Protein AF-A0A2J7PEE8-F1 (afdb_monomer)

Nearest PDB structures (foldseek):
  4kmh-assembly1_A  TM=9.453E-01  e=1.095E-21  Homo sapiens
  4km9-assembly1_A  TM=9.153E-01  e=4.235E-21  Homo sapiens
  4km8-assembly1_A  TM=9.262E-01  e=1.638E-20  Homo sapiens
  4kmd-assembly1_A  TM=8.979E-01  e=2.119E-20  Homo sapiens
  4bl9-assembly2_B  TM=9.433E-01  e=4.977E-19  Escherichia coli

InterPro domains:
  IPR007768 Suppressor of fused [PTHR10928] (5-267)
  IPR016591 Suppressor of fused, eukaryotic [PIRSF011844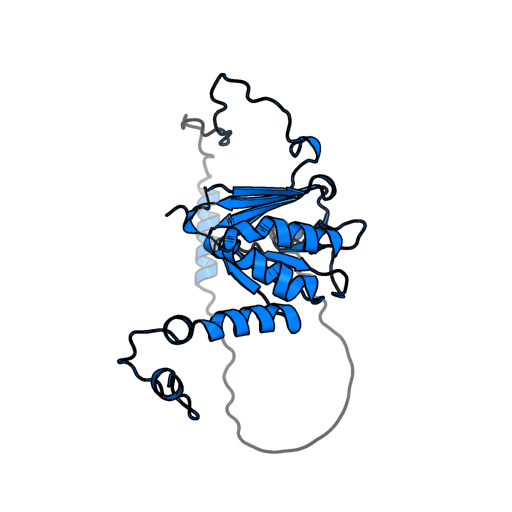] (5-267)
  IPR024314 Suppressor of fused C-terminal [PF12470] (30-263)
  IPR038489 Suppressor of fused, C-terminal domain superfamily [G3DSA:3.30.1360.230] (133-268)

pLDDT: mean 76.27, std 24.62, range [29.19, 98.75]

Secondary structure (DSSP, 8-state):
-TTTTTTGGGT---TT--S-HHHH-HHHHHHHHHHHHHH-----EEEE-EEEEE--GGG--TTS---------------------------HHHHHHHHHHHHHHTT----SS---------------------------TTSTTTSSGGG-EEE-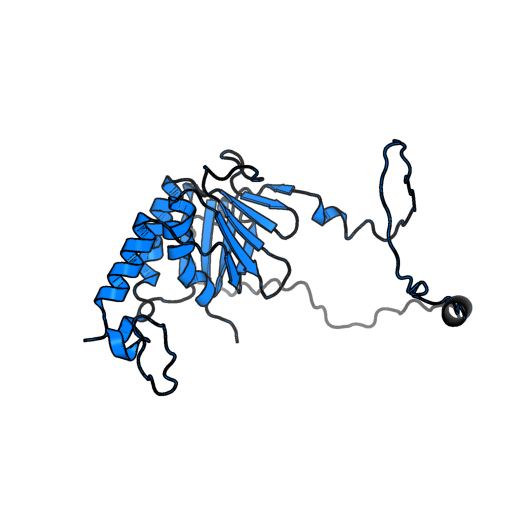SSEEEEEEHHHHTTHHHHHHTTGGGT-EEEEEESSSS-EEEEE-TT--S-S--SS--EEEETTEEEEE--HHHHHHHHHHGGGGG-GGG-PSSEEEEEGGGTEEEEEEPPP-

Sequence (268 aa):
MCYFSAGGPWLITDMRRGESMLELDLAAQEEVERGIETEGSNLSGVSARCSWADVNVQQLTPGAGLGKGEGGLLREGPATRPEPLDTPHLSQQQSQQIKAALKKGLLNTKPVLPPIRRCTDLDNNDNSYKKDSYDSSSSNEFGALESTELLRSKRLEGLHLTFNLEAGSLLPLAVRGRVKHGRHFTFKSVLGDTAITLVAPTVTGTLVDPEHPYVAHGPWLQVLIPDELAQAMSESFEVFNNPEELILPKTFVWPDHKMAITVVEDKI

Organism: NCBI:txid105785

Mean predicted aligned error: 16.62 Å

Radius of gyration: 28.44 Å; Cα contacts (8 Å, |Δi|>4): 328; chains: 1; bounding box: 48×85×86 Å

Solvent-accessible surface area (backbone atoms only — not comparable to full-atom values): 16746 Å² total; per-residue (Å²): 132,64,56,70,78,75,17,43,101,79,62,50,86,62,91,81,60,87,74,54,66,53,77,74,32,65,66,54,49,55,51,51,54,51,44,27,69,73,76,28,52,86,74,52,58,47,78,30,54,52,53,75,46,83,38,65,72,83,75,68,60,96,76,83,65,97,67,89,77,81,90,80,72,81,84,67,75,88,82,72,76,92,70,93,73,84,74,84,80,75,49,73,66,58,57,51,53,5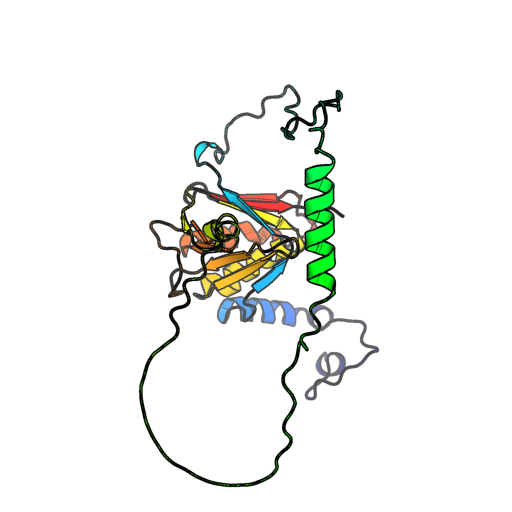4,53,53,52,57,58,57,65,76,67,66,89,67,82,93,67,83,84,86,80,87,76,87,86,89,82,84,90,88,83,88,81,91,82,90,87,82,87,77,92,71,92,60,97,81,61,66,75,78,57,55,51,70,71,45,73,43,78,47,88,14,40,34,39,37,25,23,49,76,47,42,67,43,47,49,51,40,34,53,14,16,31,73,64,44,30,50,27,31,44,29,22,74,88,55,81,39,30,43,31,43,30,11,84,71,48,79,94,62,88,42,46,94,92,42,33,30,26,27,48,45,56,38,33,36,36,54,44,50,72,70,55,41,50,57,47,46,64,68,40,54,58,60,80,46,64,92,76,59,68,71,70,40,74,48,75,42,68,96,68,31,34,36,44,34,30,31,74,74,83,129

Foldseek 3Di:
DCQVLCCHPNRNDDPPRPDDPCRVDVVVVVVVVVCLLPVFDPAAEDAFAKDKDFDDLVPQDPPPDPDDDDDDDDPPDDPDDDDDDDDDPDDPVNVVVVVVVVVVVVPPPDDPDDDDDDDDDDDDDDDDDDDDDDDDPDDDVPPPPVVPLLADKDFGQAMEMEGEPVVLLCQLSQLSRAQLVQHKHKHAYPVDRAMEIEGHQNDPPDPADPVRQWMDNRRYIYGYQYPVNSVVSNVVSVVSVPVVPDDPQDKDGDSVSNYMYTYHHDDD

Structure (mmCIF, N/CA/C/O backbone):
data_AF-A0A2J7PEE8-F1
#
_entry.id   AF-A0A2J7PEE8-F1
#
loop_
_atom_site.group_PDB
_atom_site.id
_atom_site.type_symbol
_atom_site.label_atom_id
_atom_site.label_alt_id
_atom_site.label_comp_id
_atom_site.label_asym_id
_atom_site.label_entity_id
_atom_site.label_seq_id
_atom_site.pdbx_PDB_ins_code
_atom_site.Cartn_x
_atom_site.Cartn_y
_atom_site.Cartn_z
_atom_site.occupancy
_atom_site.B_iso_or_equiv
_atom_site.auth_seq_id
_atom_site.auth_comp_id
_atom_site.auth_asym_id
_atom_site.auth_atom_id
_atom_site.pdbx_PDB_model_num
ATOM 1 N N . MET A 1 1 ? 16.402 -3.586 -30.286 1.00 45.91 1 MET A N 1
ATOM 2 C CA . MET A 1 1 ? 17.842 -3.922 -30.150 1.00 45.91 1 MET A CA 1
ATOM 3 C C . MET A 1 1 ? 18.263 -4.190 -28.693 1.00 45.91 1 MET A C 1
ATOM 5 O O . MET A 1 1 ? 19.396 -4.597 -28.485 1.00 45.91 1 MET A O 1
ATOM 9 N N . CYS A 1 2 ? 17.366 -4.066 -27.701 1.00 51.62 2 CYS A N 1
ATOM 10 C CA . CYS A 1 2 ? 17.686 -4.141 -26.264 1.00 51.62 2 CYS A CA 1
ATOM 11 C C . CYS A 1 2 ? 17.838 -5.569 -25.690 1.00 51.62 2 CYS A C 1
ATOM 13 O O . CYS A 1 2 ? 18.255 -5.743 -24.551 1.00 51.62 2 CYS A O 1
ATOM 15 N N . TYR A 1 3 ? 17.545 -6.613 -26.477 1.00 49.97 3 TYR A N 1
ATOM 16 C CA . TYR A 1 3 ? 17.550 -8.007 -26.003 1.00 49.97 3 TYR A CA 1
ATOM 17 C C . TYR A 1 3 ? 18.928 -8.505 -25.536 1.00 49.97 3 TYR A C 1
ATOM 19 O O . TYR A 1 3 ? 18.999 -9.357 -24.655 1.00 49.97 3 TYR A O 1
ATOM 27 N N . PHE A 1 4 ? 20.025 -7.996 -26.105 1.00 53.53 4 PHE A N 1
ATOM 28 C CA . PHE A 1 4 ? 21.367 -8.486 -25.768 1.00 53.53 4 PHE A CA 1
ATOM 29 C C . PHE A 1 4 ? 21.964 -7.832 -24.517 1.00 53.53 4 PHE A C 1
ATOM 31 O O . PHE A 1 4 ? 22.770 -8.469 -23.847 1.00 53.53 4 PHE A O 1
ATOM 38 N N . SER A 1 5 ? 21.564 -6.607 -24.167 1.00 67.56 5 SER A N 1
ATOM 39 C CA . SER A 1 5 ? 22.145 -5.871 -23.035 1.00 67.56 5 SER A CA 1
ATOM 40 C C . SER A 1 5 ? 21.529 -6.237 -21.680 1.00 67.56 5 SER A C 1
ATOM 42 O O . SER A 1 5 ? 22.185 -6.077 -20.655 1.00 67.56 5 SER A O 1
ATOM 44 N N . ALA A 1 6 ? 20.306 -6.778 -21.641 1.00 82.25 6 ALA A N 1
ATOM 45 C CA . ALA A 1 6 ? 19.627 -7.158 -20.395 1.00 82.25 6 ALA A CA 1
ATOM 46 C C . ALA A 1 6 ? 19.789 -8.645 -19.995 1.00 82.25 6 ALA A C 1
ATOM 48 O O . ALA A 1 6 ? 19.296 -9.042 -18.943 1.00 82.25 6 ALA A O 1
ATOM 49 N N . GLY A 1 7 ? 20.502 -9.449 -20.797 1.00 88.00 7 GLY A N 1
ATOM 50 C CA . GLY A 1 7 ? 20.835 -10.853 -20.504 1.00 88.00 7 GLY A CA 1
ATOM 51 C C . GLY A 1 7 ? 20.325 -11.885 -21.518 1.00 88.00 7 GLY A C 1
ATOM 52 O O . GLY A 1 7 ? 20.708 -13.055 -21.452 1.00 88.00 7 GLY A O 1
ATOM 53 N N . GLY A 1 8 ? 19.524 -11.468 -22.503 1.00 88.31 8 GLY A N 1
ATOM 54 C CA . GLY A 1 8 ? 19.052 -12.328 -23.590 1.00 88.31 8 GLY A CA 1
ATOM 55 C C . GLY A 1 8 ? 18.173 -13.502 -23.133 1.00 88.31 8 GLY A C 1
ATOM 56 O O . GLY A 1 8 ? 17.759 -13.569 -21.977 1.00 88.31 8 GLY A O 1
ATOM 57 N N . PRO A 1 9 ? 17.897 -14.469 -24.027 1.00 91.56 9 PRO A N 1
ATOM 58 C CA . PRO A 1 9 ? 17.001 -15.593 -23.732 1.00 91.56 9 PRO A CA 1
ATOM 59 C C . PRO A 1 9 ? 17.460 -16.490 -22.574 1.00 91.56 9 PRO A C 1
ATOM 61 O O . PRO A 1 9 ? 16.672 -17.275 -22.060 1.00 91.56 9 PRO A O 1
ATOM 64 N N . TRP A 1 10 ? 18.745 -16.433 -22.213 1.00 92.19 10 TRP A N 1
ATOM 65 C CA . TRP A 1 10 ? 19.355 -17.274 -21.176 1.00 92.19 10 TRP A CA 1
ATOM 66 C C . TRP A 1 10 ? 19.667 -16.496 -19.891 1.00 92.19 10 TRP A C 1
ATOM 68 O O . TRP A 1 10 ? 20.248 -17.067 -18.973 1.00 92.19 10 TRP A O 1
ATOM 78 N N . LEU A 1 11 ? 19.284 -15.214 -19.819 1.00 92.75 11 LEU A N 1
ATOM 79 C CA . LEU A 1 11 ? 19.454 -14.353 -18.643 1.00 92.75 11 LEU A CA 1
ATOM 80 C C . LEU A 1 11 ? 20.913 -14.284 -18.145 1.00 92.75 11 LEU A C 1
ATOM 82 O O . LEU A 1 11 ? 21.188 -14.378 -16.951 1.00 92.75 11 LEU A O 1
ATOM 86 N N . ILE A 1 12 ? 21.862 -14.131 -19.073 1.00 93.44 12 ILE A N 1
ATOM 87 C CA . ILE A 1 12 ? 23.291 -14.023 -18.758 1.00 93.44 12 ILE A CA 1
ATOM 88 C C . ILE A 1 12 ? 23.578 -12.659 -18.124 1.00 93.44 12 ILE A C 1
ATOM 90 O O . ILE A 1 12 ? 23.318 -11.614 -18.719 1.00 93.44 12 ILE A O 1
ATOM 94 N N . THR A 1 13 ? 24.172 -12.661 -16.934 1.00 93.06 13 THR A N 1
ATOM 95 C CA . THR A 1 13 ? 24.582 -11.431 -16.251 1.00 93.06 13 THR A CA 1
ATOM 96 C C . THR A 1 13 ? 25.857 -10.856 -16.867 1.00 93.06 13 THR A C 1
ATOM 98 O O . THR A 1 13 ? 26.914 -11.483 -16.807 1.00 93.06 13 THR A O 1
ATOM 101 N N . ASP A 1 14 ? 25.778 -9.631 -17.390 1.00 91.62 14 ASP A N 1
ATOM 102 C CA . ASP A 1 14 ? 26.946 -8.826 -17.757 1.00 91.62 14 ASP A CA 1
ATOM 103 C C . ASP A 1 14 ? 27.260 -7.810 -16.649 1.00 91.62 14 ASP A C 1
ATOM 105 O O . ASP A 1 14 ? 26.518 -6.853 -16.430 1.00 91.62 14 ASP A O 1
ATOM 109 N N . MET A 1 15 ? 28.389 -8.003 -15.963 1.00 94.25 15 MET A N 1
ATOM 110 C CA . MET A 1 15 ? 28.858 -7.100 -14.903 1.00 94.25 15 MET A CA 1
ATOM 111 C C . MET A 1 15 ? 29.339 -5.738 -15.427 1.00 94.25 15 MET A C 1
ATOM 113 O O . MET A 1 15 ? 29.617 -4.846 -14.631 1.00 94.25 15 MET A O 1
ATOM 117 N N . ARG A 1 16 ? 29.476 -5.571 -16.748 1.00 91.31 16 ARG A N 1
ATOM 118 C CA . ARG A 1 16 ? 29.843 -4.303 -17.396 1.00 91.31 16 ARG A CA 1
ATOM 119 C C . ARG A 1 16 ? 28.624 -3.470 -17.787 1.00 91.31 16 ARG A C 1
ATOM 121 O O . ARG A 1 16 ? 28.801 -2.353 -18.272 1.00 91.31 16 ARG A O 1
ATOM 128 N N . ARG A 1 17 ? 27.409 -3.999 -17.607 1.00 90.31 17 ARG A N 1
ATOM 129 C CA . ARG A 1 17 ? 26.167 -3.285 -17.900 1.00 90.31 17 ARG A CA 1
ATOM 130 C C . ARG A 1 17 ? 26.042 -2.058 -16.995 1.00 90.31 17 ARG A C 1
ATOM 132 O O . ARG A 1 17 ? 26.033 -2.196 -15.775 1.00 90.31 17 ARG A O 1
ATOM 139 N N . GLY A 1 18 ? 25.928 -0.883 -17.610 1.00 90.06 18 GLY A N 1
ATOM 140 C CA . GLY A 1 18 ? 25.774 0.398 -16.912 1.00 90.06 18 GLY A CA 1
ATOM 141 C C . GLY A 1 18 ? 24.344 0.940 -16.862 1.00 90.06 18 GLY A C 1
ATOM 142 O O . GLY A 1 18 ? 24.089 1.828 -16.062 1.00 90.06 18 GLY A O 1
ATOM 143 N N . GLU A 1 19 ? 23.433 0.404 -17.678 1.00 90.19 19 GLU A N 1
ATOM 144 C CA . GLU A 1 19 ? 22.049 0.883 -17.810 1.00 90.19 19 GLU A CA 1
ATOM 145 C C . GLU A 1 19 ? 21.053 -0.217 -17.412 1.00 90.19 19 GLU A C 1
ATOM 147 O O . GLU A 1 19 ? 21.279 -1.415 -17.640 1.00 90.19 19 GLU A O 1
ATOM 152 N N . SER A 1 20 ? 19.940 0.181 -16.803 1.00 90.75 20 SER A N 1
ATOM 153 C CA . SER A 1 20 ? 18.827 -0.706 -16.471 1.00 90.75 20 SER A CA 1
ATOM 154 C C . SER A 1 20 ? 17.930 -0.972 -17.686 1.00 90.75 20 SER A C 1
ATOM 156 O O . SER A 1 20 ? 17.949 -0.246 -18.676 1.00 90.75 20 SER A O 1
ATOM 158 N N . MET A 1 21 ? 17.089 -2.009 -17.615 1.00 90.00 21 MET A N 1
ATOM 159 C CA . MET A 1 21 ? 16.124 -2.301 -18.684 1.00 90.00 21 MET A CA 1
ATOM 160 C C . MET A 1 21 ? 15.136 -1.148 -18.916 1.00 90.00 21 MET A C 1
ATOM 162 O O . MET A 1 21 ? 14.734 -0.932 -20.051 1.00 90.00 21 MET A O 1
ATOM 166 N N . LEU A 1 22 ? 14.788 -0.403 -17.863 1.00 89.31 22 LEU A N 1
ATOM 167 C CA . LEU A 1 22 ? 13.857 0.726 -17.940 1.00 89.31 22 LEU A CA 1
ATOM 168 C C . LEU A 1 22 ? 14.494 1.956 -18.605 1.00 89.31 22 LEU A C 1
ATOM 170 O O . LEU A 1 22 ? 13.804 2.724 -19.261 1.00 89.31 22 LEU A O 1
ATOM 174 N N . GLU A 1 23 ? 15.812 2.123 -18.473 1.00 88.12 23 GLU A N 1
ATOM 175 C CA . GLU A 1 23 ? 16.565 3.179 -19.166 1.00 88.12 23 GLU A CA 1
ATOM 176 C C . GLU A 1 23 ? 16.796 2.826 -20.641 1.00 88.12 23 GLU A C 1
ATOM 178 O O . GLU A 1 23 ? 16.750 3.691 -21.513 1.00 88.12 23 GLU A O 1
ATOM 183 N N . LEU A 1 24 ? 17.016 1.539 -20.927 1.00 87.19 24 LEU A N 1
ATOM 184 C CA . LEU A 1 24 ? 17.225 1.028 -22.282 1.00 87.19 24 LEU A CA 1
ATOM 185 C C . LEU A 1 24 ? 15.937 0.980 -23.113 1.00 87.19 24 LEU A C 1
ATOM 187 O O . LEU A 1 24 ? 15.992 1.096 -24.339 1.00 87.19 24 LEU A O 1
ATOM 191 N N . ASP A 1 25 ? 14.799 0.733 -22.469 1.00 87.25 25 ASP A N 1
ATOM 192 C CA . ASP A 1 25 ? 13.496 0.618 -23.111 1.00 87.25 25 ASP A CA 1
ATOM 193 C C . ASP A 1 25 ? 12.406 1.260 -22.246 1.00 87.25 25 ASP A C 1
ATOM 195 O O . ASP A 1 25 ? 11.888 0.657 -21.305 1.00 87.25 25 ASP A O 1
ATOM 199 N N . LEU A 1 26 ? 12.022 2.485 -22.608 1.00 84.62 26 LEU A N 1
ATOM 200 C CA . LEU A 1 26 ? 10.958 3.219 -21.921 1.00 84.62 26 LEU A CA 1
ATOM 201 C C . LEU A 1 26 ? 9.596 2.508 -22.021 1.00 84.62 26 LEU A C 1
ATOM 203 O O . LEU A 1 26 ? 8.764 2.668 -21.130 1.00 84.62 26 LEU A O 1
ATOM 207 N N . ALA A 1 27 ? 9.368 1.684 -23.055 1.00 90.06 27 ALA A N 1
ATOM 208 C CA . ALA A 1 27 ? 8.129 0.915 -23.178 1.00 90.06 27 ALA A CA 1
ATOM 209 C C . ALA A 1 27 ? 8.029 -0.191 -22.116 1.00 90.06 27 ALA A C 1
ATOM 211 O O . ALA A 1 27 ? 6.924 -0.582 -21.736 1.00 90.06 27 ALA A O 1
ATOM 212 N N . ALA A 1 28 ? 9.166 -0.659 -21.585 1.00 89.50 28 ALA A N 1
ATOM 213 C CA . ALA A 1 28 ? 9.184 -1.652 -20.517 1.00 89.50 28 ALA A CA 1
ATOM 214 C C . ALA A 1 28 ? 8.550 -1.110 -19.226 1.00 89.50 28 ALA A C 1
ATOM 216 O O . ALA A 1 28 ? 7.892 -1.860 -18.509 1.00 89.50 28 ALA A O 1
ATOM 217 N N . GLN A 1 29 ? 8.696 0.188 -18.933 1.00 89.62 29 GLN A N 1
ATOM 218 C CA . GLN A 1 29 ? 8.057 0.800 -17.765 1.00 89.62 29 GLN A CA 1
ATOM 219 C C . GLN A 1 29 ? 6.528 0.798 -17.893 1.00 89.62 29 GLN A C 1
ATOM 221 O O . GLN A 1 29 ? 5.836 0.392 -16.960 1.00 89.62 29 GLN A O 1
ATOM 226 N N . GLU A 1 30 ? 6.006 1.185 -19.059 1.00 90.88 30 GLU A N 1
ATOM 227 C CA . GLU A 1 30 ? 4.565 1.163 -19.338 1.00 90.88 30 GLU A CA 1
ATOM 228 C C . GLU A 1 30 ? 4.006 -0.268 -19.302 1.00 90.88 30 GLU A C 1
ATOM 230 O O . GLU A 1 30 ? 2.910 -0.507 -18.797 1.00 90.88 30 GLU A O 1
ATOM 235 N N . GLU A 1 31 ? 4.762 -1.249 -19.802 1.00 93.81 31 GLU A N 1
ATOM 236 C CA . GLU A 1 31 ? 4.379 -2.659 -19.728 1.00 93.81 31 GLU A CA 1
ATOM 237 C C . GLU A 1 31 ? 4.299 -3.174 -18.290 1.00 93.81 31 GLU A C 1
ATOM 239 O O . GLU A 1 31 ? 3.342 -3.873 -17.952 1.00 93.81 31 GLU A O 1
ATOM 244 N N . VAL A 1 32 ? 5.248 -2.791 -17.433 1.00 93.12 32 VAL A N 1
ATOM 245 C CA . VAL A 1 32 ? 5.213 -3.132 -16.006 1.00 93.12 32 VAL A CA 1
ATOM 246 C C . VAL A 1 32 ? 4.010 -2.489 -15.319 1.00 93.12 32 VAL A C 1
ATOM 248 O O . VAL A 1 32 ? 3.288 -3.184 -14.603 1.00 93.12 32 VAL A O 1
ATOM 251 N N . GLU A 1 33 ? 3.754 -1.197 -15.542 1.00 91.88 33 GLU A N 1
ATOM 252 C CA . GLU A 1 33 ? 2.614 -0.508 -14.924 1.00 91.88 33 GLU A CA 1
ATOM 253 C C . GLU A 1 33 ? 1.278 -1.115 -15.374 1.00 91.88 33 GLU A C 1
ATOM 255 O O . GLU A 1 33 ? 0.439 -1.455 -14.538 1.00 91.88 33 GLU A O 1
ATOM 260 N N . ARG A 1 34 ? 1.120 -1.367 -16.678 1.00 94.00 34 ARG A N 1
ATOM 261 C CA . ARG A 1 34 ? -0.055 -2.044 -17.241 1.00 94.00 34 ARG A CA 1
ATOM 262 C C . ARG A 1 34 ? -0.221 -3.461 -16.693 1.00 94.00 34 ARG A C 1
ATOM 264 O O . ARG A 1 34 ? -1.342 -3.884 -16.411 1.00 94.00 34 ARG A O 1
ATOM 271 N N . GLY A 1 35 ? 0.871 -4.208 -16.539 1.00 96.31 35 GLY A N 1
ATOM 272 C CA . GLY A 1 35 ? 0.851 -5.546 -15.947 1.00 96.31 35 GLY A CA 1
ATOM 273 C C . GLY A 1 35 ? 0.362 -5.517 -14.499 1.00 96.31 35 GLY A C 1
ATOM 274 O O . GLY A 1 35 ? -0.516 -6.288 -14.124 1.00 96.31 35 GLY A O 1
ATOM 275 N N . ILE A 1 36 ? 0.855 -4.569 -13.698 1.00 96.19 36 ILE A N 1
ATOM 276 C CA . ILE A 1 36 ? 0.410 -4.385 -12.310 1.00 96.19 36 ILE A CA 1
ATOM 277 C C . ILE A 1 36 ? -1.063 -3.976 -12.253 1.00 96.19 36 ILE A C 1
ATOM 279 O O . ILE A 1 36 ? -1.784 -4.472 -11.395 1.00 96.19 36 ILE A O 1
ATOM 283 N N . GLU A 1 37 ? -1.521 -3.102 -13.146 1.00 93.56 37 GLU A N 1
ATOM 284 C CA . GLU A 1 37 ? -2.918 -2.660 -13.182 1.00 93.56 37 GLU A CA 1
ATOM 285 C C . GLU A 1 37 ? -3.893 -3.769 -13.609 1.00 93.56 37 GLU A C 1
ATOM 287 O O . GLU A 1 37 ? -5.035 -3.807 -13.154 1.00 93.56 37 GLU A O 1
ATOM 292 N N . THR A 1 38 ? -3.453 -4.694 -14.463 1.00 96.12 38 THR A N 1
ATOM 293 C CA . THR A 1 38 ? -4.303 -5.779 -14.981 1.00 96.12 38 THR A CA 1
ATOM 294 C C . THR A 1 38 ? -4.256 -7.040 -14.118 1.00 96.12 38 THR A C 1
ATOM 296 O O . THR A 1 38 ? -5.301 -7.622 -13.824 1.00 96.12 38 THR A O 1
ATOM 299 N N . GLU A 1 39 ? -3.074 -7.460 -13.663 1.00 97.00 39 GLU A N 1
ATOM 300 C CA . GLU A 1 39 ? -2.867 -8.729 -12.944 1.00 97.00 39 GLU A CA 1
ATOM 301 C C . GLU A 1 39 ? -2.649 -8.558 -11.430 1.00 97.00 39 GLU A C 1
ATOM 303 O O . GLU A 1 39 ? -2.758 -9.516 -10.643 1.00 97.00 39 GLU A O 1
ATOM 308 N N . GLY A 1 40 ? -2.359 -7.332 -11.002 1.00 97.38 40 GLY A N 1
ATOM 309 C CA . GLY A 1 40 ? -1.945 -7.019 -9.647 1.00 97.38 40 GLY A CA 1
ATOM 310 C C . GLY A 1 40 ? -0.477 -7.354 -9.385 1.00 97.38 40 GLY A C 1
ATOM 311 O O . GLY A 1 40 ? 0.224 -8.004 -10.154 1.00 97.38 40 GLY A O 1
ATOM 312 N N . SER A 1 41 ? -0.003 -6.947 -8.217 1.00 97.88 41 SER A N 1
ATOM 313 C CA . SER A 1 41 ? 1.342 -7.213 -7.729 1.00 97.88 41 SER A CA 1
ATOM 314 C C . SER A 1 41 ? 1.414 -8.534 -6.962 1.00 97.88 41 SER A C 1
ATOM 316 O O . SER A 1 41 ? 0.513 -8.902 -6.194 1.00 97.88 41 SER A O 1
ATOM 318 N N . ASN A 1 42 ? 2.537 -9.234 -7.108 1.00 97.81 42 ASN A N 1
ATOM 319 C CA . ASN A 1 42 ? 2.865 -10.413 -6.306 1.00 97.81 42 ASN A CA 1
ATOM 320 C C . ASN A 1 42 ? 3.539 -10.062 -4.971 1.00 97.81 42 ASN A C 1
ATOM 322 O O . ASN A 1 42 ? 3.599 -10.914 -4.085 1.00 97.81 42 ASN A O 1
ATOM 326 N N . LEU A 1 43 ? 3.989 -8.816 -4.784 1.00 97.75 43 LEU A N 1
ATOM 327 C CA . LEU A 1 43 ? 4.628 -8.377 -3.544 1.00 97.75 43 LEU A CA 1
ATOM 328 C C . LEU A 1 43 ? 3.595 -8.303 -2.414 1.00 97.75 43 LEU A C 1
ATOM 330 O O . LEU A 1 43 ? 2.676 -7.492 -2.473 1.00 97.75 43 LEU A O 1
ATOM 334 N N . SER A 1 44 ? 3.731 -9.146 -1.388 1.00 97.69 44 SER A N 1
ATOM 335 C CA . SER A 1 44 ? 2.765 -9.227 -0.280 1.00 97.69 44 SER A CA 1
ATOM 336 C C . SER A 1 44 ? 3.035 -8.307 0.890 1.00 97.69 44 SER A C 1
ATOM 338 O O . SER A 1 44 ? 2.160 -8.107 1.729 1.00 97.69 44 SER A O 1
ATOM 340 N N . GLY A 1 45 ? 4.229 -7.748 0.954 1.00 97.88 45 GLY A N 1
ATOM 341 C CA . GLY A 1 45 ? 4.612 -6.853 2.016 1.00 97.88 45 GLY A CA 1
ATOM 342 C C . GLY A 1 45 ? 6.084 -6.516 1.952 1.00 97.88 45 GLY A C 1
ATOM 343 O O . GLY A 1 45 ? 6.840 -7.099 1.174 1.00 97.88 45 GLY A O 1
ATOM 344 N N . VAL A 1 46 ? 6.474 -5.572 2.793 1.00 98.12 46 VAL A N 1
ATOM 345 C CA . VAL A 1 46 ? 7.841 -5.076 2.909 1.00 98.12 46 VAL A CA 1
ATOM 346 C C . VAL A 1 46 ? 8.189 -4.838 4.367 1.00 98.12 46 VAL A C 1
ATOM 348 O O . VAL A 1 46 ? 7.324 -4.539 5.192 1.00 98.12 46 VAL A O 1
ATOM 351 N N . SER A 1 47 ? 9.475 -4.948 4.676 1.00 97.62 47 SER A N 1
ATOM 352 C CA . SER A 1 47 ? 10.022 -4.397 5.910 1.00 97.62 47 SER A CA 1
ATOM 353 C C . SER A 1 47 ? 10.344 -2.930 5.659 1.00 97.62 47 SER A C 1
ATOM 355 O O . SER A 1 47 ? 11.101 -2.633 4.741 1.00 97.62 47 SER A O 1
ATOM 357 N N . ALA A 1 48 ? 9.764 -2.020 6.433 1.00 94.56 48 ALA A N 1
ATOM 358 C CA . ALA A 1 48 ? 9.908 -0.588 6.211 1.00 94.56 48 ALA A CA 1
ATOM 359 C C . ALA A 1 48 ? 9.836 0.207 7.523 1.00 94.56 48 ALA A C 1
ATOM 361 O O . ALA A 1 48 ? 9.570 -0.348 8.589 1.00 94.56 48 ALA A O 1
ATOM 362 N N . ARG A 1 49 ? 10.080 1.518 7.478 1.00 95.81 49 ARG A N 1
ATOM 363 C CA . ARG A 1 49 ? 9.888 2.390 8.644 1.00 95.81 49 ARG A CA 1
ATOM 364 C C . ARG A 1 49 ? 8.447 2.883 8.659 1.00 95.81 49 ARG A C 1
ATOM 366 O O . ARG A 1 49 ? 8.062 3.751 7.879 1.00 95.81 49 ARG A O 1
ATOM 373 N N . CYS A 1 50 ? 7.652 2.298 9.547 1.00 96.81 50 CYS A N 1
ATOM 374 C CA . CYS A 1 50 ? 6.246 2.636 9.704 1.00 96.81 50 CYS A CA 1
ATOM 375 C C . CYS A 1 50 ? 5.797 2.554 11.166 1.00 96.81 50 CYS A C 1
ATOM 377 O O . CYS A 1 50 ? 6.337 1.771 11.955 1.00 96.81 50 CYS A O 1
ATOM 379 N N . SER A 1 51 ? 4.778 3.337 11.502 1.00 96.88 51 SER A N 1
ATOM 380 C CA . SER A 1 51 ? 4.096 3.325 12.795 1.00 96.88 51 SER A CA 1
ATOM 381 C C . SER A 1 51 ? 2.619 3.681 12.625 1.00 96.88 51 SER A C 1
ATOM 383 O O . SER A 1 51 ? 2.188 4.136 11.563 1.00 96.88 51 SER A O 1
ATOM 385 N N . TRP A 1 52 ? 1.830 3.455 13.671 1.00 96.75 52 TRP A N 1
ATOM 386 C CA . TRP A 1 52 ? 0.420 3.816 13.701 1.00 96.75 52 TRP A CA 1
ATOM 387 C C . TRP A 1 52 ? 0.041 4.398 15.062 1.00 96.75 52 TRP A C 1
ATOM 389 O O . TRP A 1 52 ? 0.668 4.091 16.077 1.00 96.75 52 TRP A O 1
ATOM 399 N N . ALA A 1 53 ? -0.985 5.240 15.073 1.00 94.88 53 ALA A N 1
ATOM 400 C CA . ALA A 1 53 ? -1.566 5.814 16.274 1.00 94.88 53 ALA A CA 1
ATOM 401 C C . ALA A 1 53 ? -3.097 5.799 16.190 1.00 94.88 53 ALA A C 1
ATOM 403 O O . ALA A 1 53 ? -3.684 5.924 15.113 1.00 94.88 53 ALA A O 1
ATOM 404 N N . ASP A 1 54 ? -3.726 5.647 17.350 1.00 92.12 54 ASP A N 1
ATOM 405 C CA . ASP A 1 54 ? -5.167 5.815 17.531 1.00 92.12 54 ASP A CA 1
ATOM 406 C C . ASP A 1 54 ? -5.493 7.313 17.512 1.00 92.12 54 ASP A C 1
ATOM 408 O O . ASP A 1 54 ? -4.901 8.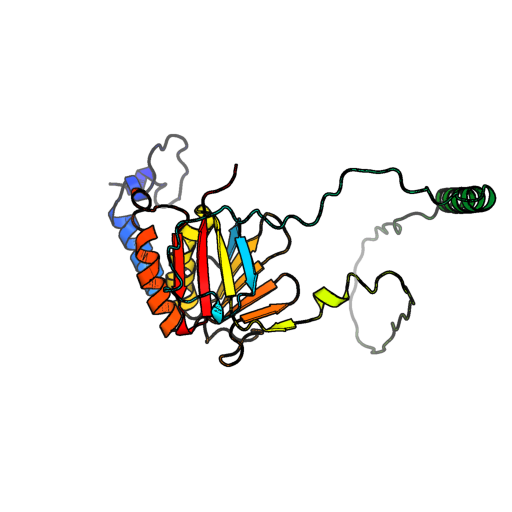080 18.278 1.00 92.12 54 ASP A O 1
ATOM 412 N N . VAL A 1 55 ? -6.396 7.737 16.627 1.00 86.25 55 VAL A N 1
ATOM 413 C CA . VAL A 1 55 ? -6.779 9.148 16.492 1.00 86.25 55 VAL A CA 1
ATOM 414 C C . VAL A 1 55 ? -8.255 9.319 16.784 1.00 86.25 55 VAL A C 1
ATOM 416 O O . VAL A 1 55 ? -9.111 8.656 16.204 1.00 86.25 55 VAL A O 1
ATOM 419 N N . ASN A 1 56 ? -8.562 10.274 17.660 1.00 74.50 56 ASN A N 1
ATOM 420 C CA . ASN A 1 56 ? -9.940 10.646 17.929 1.00 74.50 56 ASN A CA 1
ATOM 421 C C . ASN A 1 56 ? -10.491 11.503 16.776 1.00 74.50 56 ASN A C 1
ATOM 423 O O . ASN A 1 56 ? -9.880 12.489 16.363 1.00 74.50 56 ASN A O 1
ATOM 427 N N . VAL A 1 57 ? -11.690 11.147 16.312 1.00 54.69 57 VAL A N 1
ATOM 428 C CA . VAL A 1 57 ? -12.464 11.750 15.210 1.00 54.69 57 VAL A CA 1
ATOM 429 C C . VAL A 1 57 ? -12.516 13.282 15.248 1.00 54.69 57 VAL A C 1
ATOM 431 O O . VAL A 1 57 ? -12.589 13.928 14.207 1.00 54.69 57 VAL A O 1
ATOM 434 N N . GLN A 1 58 ? -12.439 13.886 16.433 1.00 52.50 58 GLN A N 1
ATOM 435 C CA . GLN A 1 58 ? -12.502 15.341 16.595 1.00 52.50 58 GLN A CA 1
ATOM 436 C C . GLN A 1 58 ? -11.248 16.080 16.090 1.00 52.50 58 GLN A C 1
ATOM 438 O O . GLN A 1 58 ? -11.330 17.264 15.771 1.00 52.50 58 GLN A O 1
ATOM 443 N N . GLN A 1 59 ? -10.102 15.401 15.978 1.00 57.66 59 GLN A N 1
ATOM 444 C CA . GLN A 1 59 ? -8.820 16.012 15.600 1.00 57.66 59 GLN A CA 1
ATOM 445 C C . GLN A 1 59 ? -8.530 15.985 14.088 1.00 57.66 59 GLN A C 1
ATOM 447 O O . GLN A 1 59 ? -7.572 16.611 13.647 1.00 57.66 59 GLN A O 1
ATOM 452 N N . LEU A 1 60 ? -9.356 15.307 13.282 1.00 56.06 60 LEU A N 1
ATOM 453 C CA . LEU A 1 60 ? -9.151 15.134 11.832 1.00 56.06 60 LEU A CA 1
ATOM 454 C C . LEU A 1 60 ? -9.843 16.212 10.967 1.00 56.06 60 LEU A C 1
ATOM 456 O O . LEU A 1 60 ? -9.885 16.085 9.745 1.00 56.06 60 LEU A O 1
ATOM 460 N N . THR A 1 61 ? -10.401 17.274 11.564 1.00 44.97 61 THR A N 1
ATOM 461 C CA . THR A 1 61 ? -11.147 18.307 10.821 1.00 44.97 61 THR A CA 1
ATOM 462 C C . THR A 1 61 ? -10.227 19.351 10.159 1.00 44.97 61 THR A C 1
ATOM 464 O O . THR A 1 61 ? -9.453 20.024 10.847 1.00 44.97 61 THR A O 1
ATOM 467 N N . PRO A 1 62 ? -10.330 19.574 8.832 1.00 45.56 62 PRO A N 1
ATOM 468 C CA . PRO A 1 62 ? -9.630 20.658 8.151 1.00 45.56 62 PRO A CA 1
ATOM 469 C C . PRO A 1 62 ? -10.394 21.971 8.383 1.00 45.56 62 PRO A C 1
ATOM 471 O O . PRO A 1 62 ? -11.260 22.352 7.602 1.00 45.56 62 PRO A O 1
ATOM 474 N N . GLY A 1 63 ? -10.130 22.653 9.501 1.00 42.16 63 GLY A N 1
ATOM 475 C CA . GLY A 1 63 ? -10.820 23.918 9.799 1.00 42.16 63 GLY A CA 1
ATOM 476 C C . GLY A 1 63 ? -10.551 24.565 11.157 1.00 42.16 63 GLY A C 1
ATOM 477 O O . GLY A 1 63 ? -10.916 25.724 11.351 1.00 42.16 63 GLY A O 1
ATOM 478 N N . ALA A 1 64 ? -9.875 23.893 12.090 1.00 38.91 64 ALA A N 1
ATOM 479 C CA . ALA A 1 64 ? -9.465 24.516 13.347 1.00 38.91 64 ALA A CA 1
ATOM 480 C C . ALA A 1 64 ? -8.164 25.324 13.169 1.00 38.91 64 ALA A C 1
ATOM 482 O O . ALA A 1 64 ? -7.078 24.866 13.496 1.00 38.91 64 ALA A O 1
ATOM 483 N N . GLY A 1 65 ? -8.308 26.532 12.616 1.00 32.59 65 GLY A N 1
ATOM 484 C CA . GLY A 1 65 ? -7.484 27.711 12.900 1.00 32.59 65 GLY A CA 1
ATOM 485 C C . GLY A 1 65 ? -5.959 27.597 12.785 1.00 32.59 65 GLY A C 1
ATOM 486 O O . GLY A 1 65 ? -5.272 27.233 13.735 1.00 32.59 65 GLY A O 1
ATOM 487 N N . LEU A 1 66 ? -5.419 28.163 11.701 1.00 39.81 66 LEU A N 1
ATOM 488 C CA . LEU A 1 66 ? -4.164 28.920 11.749 1.00 39.81 66 LEU A CA 1
ATOM 489 C C . LEU A 1 66 ? -4.324 30.099 12.731 1.00 39.81 66 LEU A C 1
ATOM 491 O O . LEU A 1 66 ? -4.592 31.235 12.344 1.00 39.81 66 LEU A O 1
ATOM 495 N N . GLY A 1 67 ? -4.185 29.815 14.022 1.00 32.53 67 GLY A N 1
ATOM 496 C CA . GLY A 1 67 ? -3.944 30.805 15.058 1.00 32.53 67 GLY A CA 1
ATOM 497 C C . GLY A 1 67 ? -2.443 31.020 15.186 1.00 32.53 67 GLY A C 1
ATOM 498 O O . GLY A 1 67 ? -1.727 30.167 15.699 1.00 32.53 67 GLY A O 1
ATOM 499 N N . LYS A 1 68 ? -1.951 32.164 14.708 1.00 35.66 68 LYS A N 1
ATOM 500 C CA . LYS A 1 68 ? -0.643 32.682 15.117 1.00 35.66 68 LYS A CA 1
ATOM 501 C C . LYS A 1 68 ? -0.634 32.839 16.641 1.00 35.66 68 LYS A C 1
ATOM 503 O O . LYS A 1 68 ? -1.446 33.603 17.154 1.00 35.66 68 LYS A O 1
ATOM 508 N N . GLY A 1 69 ? 0.325 32.220 17.324 1.00 30.41 69 GLY A N 1
ATOM 509 C CA . GLY A 1 69 ? 0.701 32.615 18.682 1.00 30.41 69 GLY A CA 1
ATOM 510 C C . GLY A 1 69 ? 0.988 31.459 19.632 1.00 30.41 69 GLY A C 1
ATOM 511 O O . GLY A 1 69 ? 0.073 30.784 20.074 1.00 30.41 69 GLY A O 1
ATOM 512 N N . GLU A 1 70 ? 2.268 31.364 19.990 1.00 30.56 70 GLU A N 1
ATOM 513 C CA . GLU A 1 70 ? 2.856 30.701 21.162 1.00 30.56 70 GLU A CA 1
ATOM 514 C C . GLU A 1 70 ? 3.131 29.191 21.100 1.00 30.56 70 GLU A C 1
ATOM 516 O O . GLU A 1 70 ? 2.278 28.345 20.852 1.00 30.56 70 GLU A O 1
ATOM 521 N N . GLY A 1 71 ? 4.411 28.872 21.328 1.00 37.88 71 GLY A N 1
ATOM 522 C CA . GLY A 1 71 ? 4.977 27.535 21.284 1.00 37.88 71 GLY A CA 1
ATOM 523 C C . GLY A 1 71 ? 4.363 26.604 22.325 1.00 37.88 71 GLY A C 1
ATOM 524 O O . GLY A 1 71 ? 4.619 26.723 23.521 1.00 37.88 71 GLY A O 1
ATOM 525 N N . GLY A 1 72 ? 3.610 25.622 21.839 1.00 29.19 72 GLY A N 1
ATOM 526 C CA . GLY A 1 72 ? 3.229 24.433 22.587 1.00 29.19 72 GLY A CA 1
ATOM 527 C C . GLY A 1 72 ? 4.361 23.414 22.555 1.00 29.19 72 GLY A C 1
ATOM 528 O O . GLY A 1 72 ? 4.491 22.639 21.613 1.00 29.19 72 GLY A O 1
ATOM 529 N N . LEU A 1 73 ? 5.191 23.467 23.589 1.00 32.94 73 LEU A N 1
ATOM 530 C CA . LEU A 1 73 ? 6.211 22.492 23.953 1.00 32.94 73 LEU A CA 1
ATOM 531 C C . LEU A 1 73 ? 5.674 21.051 23.863 1.00 32.94 73 LEU A C 1
ATOM 533 O O . LEU A 1 73 ? 4.607 20.738 24.397 1.00 32.94 73 LEU A O 1
ATOM 537 N N . LEU A 1 74 ? 6.460 20.179 23.229 1.00 33.00 74 LEU A N 1
ATOM 538 C CA . LEU A 1 74 ? 6.390 18.727 23.367 1.00 33.00 74 LEU A CA 1
ATOM 539 C C . LEU A 1 74 ? 6.145 18.381 24.842 1.00 33.00 74 LEU A C 1
ATOM 541 O O . LEU A 1 74 ? 6.978 18.687 25.694 1.00 33.00 74 LEU A O 1
ATOM 545 N N . ARG A 1 75 ? 5.026 17.727 25.167 1.00 32.62 75 ARG A N 1
ATOM 546 C CA . ARG A 1 75 ? 4.916 17.013 26.443 1.00 32.62 75 ARG A CA 1
ATOM 547 C C . ARG A 1 75 ? 5.768 15.751 26.347 1.00 32.62 75 ARG A C 1
ATOM 549 O O . ARG A 1 75 ? 5.263 14.644 26.206 1.00 32.62 75 ARG A O 1
ATOM 556 N N . GLU A 1 76 ? 7.078 15.945 26.433 1.00 33.03 76 GLU A N 1
ATOM 557 C CA . GLU A 1 76 ? 7.920 14.979 27.115 1.00 33.03 76 GLU A CA 1
ATOM 558 C C . GLU A 1 76 ? 7.401 14.876 28.556 1.00 33.03 76 GLU A C 1
ATOM 560 O O . GLU A 1 76 ? 7.071 15.881 29.198 1.00 33.03 76 GLU A O 1
ATOM 565 N N . GLY A 1 77 ? 7.241 13.645 29.043 1.00 33.62 77 GLY A N 1
ATOM 566 C CA . GLY A 1 77 ? 6.958 13.398 30.454 1.00 33.62 77 GLY A CA 1
ATOM 567 C C . GLY A 1 77 ? 8.002 14.099 31.335 1.00 33.62 77 GLY A C 1
ATOM 568 O O . GLY A 1 77 ? 9.116 14.354 30.879 1.00 33.62 77 GLY A O 1
ATOM 569 N N . PRO A 1 78 ? 7.664 14.457 32.583 1.00 34.91 78 PRO A N 1
ATOM 570 C CA . PRO A 1 78 ? 8.506 15.325 33.393 1.00 34.91 78 PRO A CA 1
ATOM 571 C C . PRO A 1 78 ? 9.856 14.660 33.694 1.00 34.91 78 PRO A C 1
ATOM 573 O O . PRO A 1 78 ? 9.975 13.837 34.598 1.00 34.91 78 PRO A O 1
ATOM 576 N N . ALA A 1 79 ? 10.892 15.075 32.968 1.00 32.31 79 ALA A N 1
ATOM 577 C CA . ALA A 1 79 ? 12.279 14.949 33.383 1.00 32.31 79 ALA A CA 1
ATOM 578 C C . ALA A 1 79 ? 12.555 16.018 34.452 1.00 32.31 79 ALA A C 1
ATOM 580 O O . ALA A 1 79 ? 13.103 17.089 34.188 1.00 32.31 79 ALA A O 1
ATOM 581 N N . THR A 1 80 ? 12.128 15.750 35.686 1.00 35.28 80 THR A N 1
ATOM 582 C CA . THR A 1 80 ? 12.605 16.491 36.854 1.00 35.28 80 THR A CA 1
ATOM 583 C C . THR A 1 80 ? 14.049 16.095 37.147 1.00 35.28 80 THR A C 1
ATOM 585 O O . THR A 1 80 ? 14.360 14.935 37.404 1.00 35.28 80 THR A O 1
ATOM 588 N N . ARG A 1 81 ? 14.916 17.107 37.089 1.00 33.56 81 ARG A N 1
ATOM 589 C CA . ARG A 1 81 ? 16.272 17.205 37.649 1.00 33.56 81 ARG A CA 1
ATOM 590 C C . ARG A 1 81 ? 16.440 16.368 38.942 1.00 33.56 81 ARG A C 1
ATOM 592 O O . ARG A 1 81 ? 15.545 16.417 39.785 1.00 33.56 81 ARG A O 1
ATOM 599 N N . PRO A 1 82 ? 17.555 15.633 39.129 1.00 34.28 82 PRO A N 1
ATOM 600 C CA . PRO A 1 82 ? 17.709 14.728 40.264 1.00 34.28 82 PRO A CA 1
ATOM 601 C C . PRO A 1 82 ? 18.015 15.513 41.546 1.00 34.28 82 PRO A C 1
ATOM 603 O O . PRO A 1 82 ? 19.139 15.961 41.753 1.00 34.28 82 PRO A O 1
ATOM 606 N N . GLU A 1 83 ? 17.010 15.663 42.403 1.00 34.78 83 GLU A N 1
ATOM 607 C CA . GLU A 1 83 ? 17.196 15.915 43.836 1.00 34.78 83 GLU A CA 1
ATOM 608 C C . GLU A 1 83 ? 17.319 14.553 44.554 1.00 34.78 83 GLU A C 1
ATOM 610 O O . GLU A 1 83 ? 16.651 13.591 44.154 1.00 34.78 83 GLU A O 1
ATOM 615 N N . PRO A 1 84 ? 18.197 14.416 45.563 1.00 37.44 84 PRO A N 1
ATOM 616 C CA . PRO A 1 84 ? 18.594 13.123 46.110 1.00 37.44 84 PRO A CA 1
ATOM 617 C C . PRO A 1 84 ? 17.462 12.511 46.944 1.00 37.44 84 PRO A C 1
ATOM 619 O O . PRO A 1 84 ? 17.191 12.938 48.062 1.00 37.44 84 PRO A O 1
ATOM 622 N N . LEU A 1 85 ? 16.807 11.492 46.390 1.00 36.12 85 LEU A N 1
ATOM 623 C CA . LEU A 1 85 ? 15.851 10.648 47.102 1.00 36.12 85 LEU A CA 1
ATOM 624 C C . LEU A 1 85 ? 16.586 9.484 47.773 1.00 36.12 85 LEU A C 1
ATOM 626 O O . LEU A 1 85 ? 17.358 8.764 47.136 1.00 36.12 85 LEU A O 1
ATOM 630 N N . ASP A 1 86 ? 16.327 9.337 49.070 1.00 44.44 86 ASP A N 1
ATOM 631 C CA . ASP A 1 86 ? 16.842 8.306 49.964 1.00 44.44 86 ASP A CA 1
ATOM 632 C C . ASP A 1 86 ? 16.795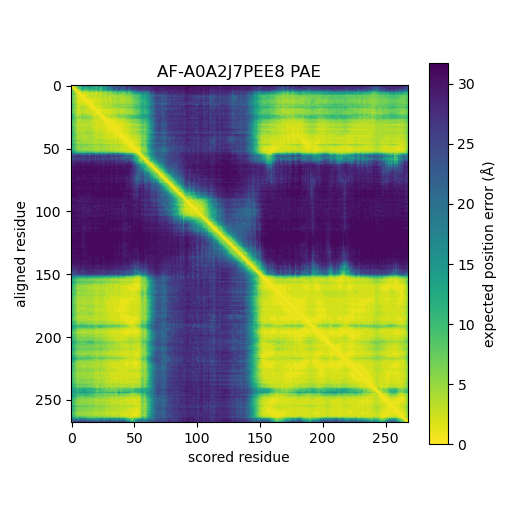 6.906 49.342 1.00 44.44 86 ASP A C 1
ATOM 634 O O . ASP A 1 86 ? 15.741 6.368 48.990 1.00 44.44 86 ASP A O 1
ATOM 638 N N . THR A 1 87 ? 17.971 6.291 49.228 1.00 44.91 87 THR A N 1
ATOM 639 C CA . THR A 1 87 ? 18.104 4.896 48.822 1.00 44.91 87 THR A CA 1
ATOM 640 C C . THR A 1 87 ? 17.510 3.988 49.905 1.00 44.91 87 THR A C 1
ATOM 642 O O . THR A 1 87 ? 17.821 4.154 51.088 1.00 44.91 87 THR A O 1
ATOM 645 N N . PRO A 1 88 ? 16.682 2.984 49.558 1.00 43.62 88 PRO A N 1
ATOM 646 C CA . PRO A 1 88 ? 16.272 1.981 50.527 1.00 43.62 88 PRO A CA 1
ATOM 647 C C . PRO A 1 88 ? 17.514 1.201 50.972 1.00 43.62 88 PRO A C 1
ATOM 649 O O . PRO A 1 88 ? 18.153 0.493 50.191 1.00 43.62 88 PRO A O 1
ATOM 652 N N . HIS A 1 89 ? 17.873 1.370 52.242 1.00 48.38 89 HIS A N 1
ATOM 653 C CA . HIS A 1 89 ? 19.016 0.731 52.879 1.00 48.38 89 HIS A CA 1
ATOM 654 C C . HIS A 1 89 ? 18.764 -0.781 53.000 1.00 48.38 89 HIS A C 1
ATOM 656 O O . HIS A 1 89 ? 18.220 -1.266 53.994 1.00 48.38 89 HIS A O 1
ATOM 662 N N . LEU A 1 90 ? 19.149 -1.529 51.962 1.00 54.16 90 LEU A N 1
ATOM 663 C CA . LEU A 1 90 ? 19.194 -2.992 51.964 1.00 54.16 90 LEU A CA 1
ATOM 664 C C . LEU A 1 90 ? 19.939 -3.471 53.214 1.00 54.16 90 LEU A C 1
ATOM 666 O O . LEU A 1 90 ? 21.108 -3.139 53.424 1.00 54.16 90 LEU A O 1
ATOM 670 N N . SER A 1 91 ? 19.269 -4.257 54.057 1.00 69.25 91 SER A N 1
ATOM 671 C CA . SER A 1 91 ? 19.916 -4.792 55.253 1.00 69.25 91 SER A CA 1
ATOM 672 C C . SER A 1 91 ? 21.027 -5.764 54.839 1.00 69.25 91 SER A C 1
ATOM 674 O O . SER A 1 91 ? 20.906 -6.493 53.848 1.00 69.25 91 SER A O 1
ATOM 676 N N . GLN A 1 92 ? 22.128 -5.814 55.598 1.00 69.81 92 GLN A N 1
ATOM 677 C CA . GLN A 1 92 ? 23.244 -6.720 55.287 1.00 69.81 92 GLN A CA 1
ATOM 678 C C . GLN A 1 92 ? 22.795 -8.189 55.163 1.00 69.81 92 GLN A C 1
ATOM 680 O O . GLN A 1 92 ? 23.387 -8.949 54.397 1.00 69.81 92 GLN A O 1
AT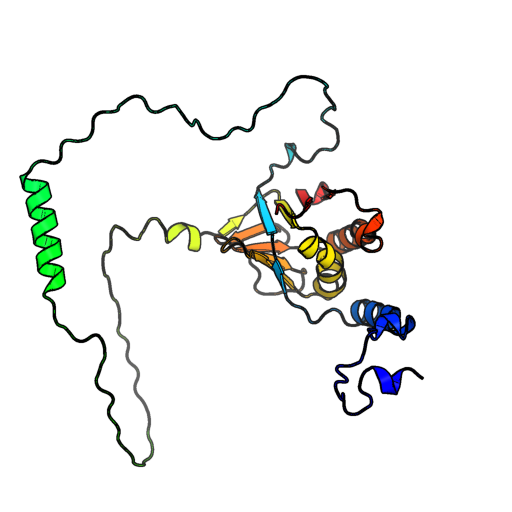OM 685 N N . GLN A 1 93 ? 21.709 -8.577 55.842 1.00 70.50 93 GLN A N 1
ATOM 686 C CA . GLN A 1 93 ? 21.113 -9.909 55.727 1.00 70.50 93 GLN A CA 1
ATOM 687 C C . GLN A 1 93 ? 20.458 -10.163 54.361 1.00 70.50 93 GLN A C 1
ATOM 689 O O . GLN A 1 93 ? 20.635 -11.247 53.807 1.00 70.50 93 GLN A O 1
ATOM 694 N N . GLN A 1 94 ? 19.765 -9.180 53.775 1.00 61.62 94 GLN A N 1
ATOM 695 C CA . GLN A 1 94 ? 19.161 -9.317 52.440 1.00 61.62 94 GLN A CA 1
ATOM 696 C C . GLN A 1 94 ? 20.234 -9.476 51.358 1.00 61.62 94 GLN A C 1
ATOM 698 O O . GLN A 1 94 ? 20.126 -10.335 50.483 1.00 61.62 94 GLN A O 1
ATOM 703 N N . SER A 1 95 ? 21.327 -8.719 51.467 1.00 73.50 95 SER A N 1
ATOM 704 C CA . SER A 1 95 ? 22.450 -8.828 50.530 1.00 73.50 95 SER A CA 1
ATOM 705 C C . SER A 1 95 ? 23.148 -10.197 50.622 1.00 73.50 95 SER A C 1
ATOM 707 O O . SER A 1 95 ? 23.506 -10.796 49.604 1.00 73.50 95 SER A O 1
ATOM 709 N N . GLN A 1 96 ? 23.274 -10.757 51.832 1.00 70.62 96 GLN A N 1
ATOM 710 C CA . GLN A 1 96 ? 23.832 -12.099 52.039 1.00 70.62 96 GLN A CA 1
ATOM 711 C C . GLN A 1 96 ? 22.927 -13.214 51.487 1.00 70.62 96 GLN A C 1
ATOM 713 O O . GLN A 1 96 ? 23.443 -14.166 50.899 1.00 70.62 96 GLN A O 1
ATOM 718 N N . GLN A 1 97 ? 21.601 -13.089 51.604 1.00 71.44 97 GLN A N 1
ATOM 719 C CA . GLN A 1 97 ? 20.651 -14.055 51.034 1.00 71.44 97 GLN A CA 1
ATOM 720 C C . GLN A 1 97 ? 20.696 -14.071 49.498 1.00 71.44 97 GLN A C 1
ATOM 722 O O . GLN A 1 97 ? 20.780 -15.147 48.902 1.00 71.44 97 GLN A O 1
ATOM 727 N N . ILE A 1 98 ? 20.748 -12.895 48.860 1.00 69.62 98 ILE A N 1
ATOM 728 C CA . ILE A 1 98 ? 20.885 -12.764 47.398 1.00 69.62 98 ILE A CA 1
ATOM 729 C C . ILE A 1 98 ? 22.201 -13.400 46.921 1.00 69.62 98 ILE A C 1
ATOM 731 O O . ILE A 1 98 ? 22.223 -14.184 45.969 1.00 69.62 98 ILE A O 1
ATOM 735 N N . LYS A 1 99 ? 23.306 -13.138 47.630 1.00 75.75 99 LYS A N 1
ATOM 736 C CA . LYS A 1 99 ? 24.626 -13.692 47.291 1.00 75.75 99 LYS A CA 1
ATOM 737 C C . LYS A 1 99 ? 24.685 -15.217 47.458 1.00 75.75 99 LYS A C 1
ATOM 739 O O . LYS A 1 99 ? 25.347 -15.895 46.672 1.00 75.75 99 LYS A O 1
ATOM 744 N N . ALA A 1 100 ? 23.977 -15.772 48.444 1.00 69.06 100 ALA A N 1
ATOM 745 C CA . ALA A 1 100 ? 23.887 -17.216 48.662 1.00 69.06 100 ALA A CA 1
ATOM 746 C C . ALA A 1 100 ? 23.053 -17.931 47.583 1.00 69.06 100 ALA A C 1
ATOM 748 O O . ALA A 1 100 ? 23.434 -19.020 47.144 1.00 69.06 100 ALA A O 1
ATOM 749 N N . ALA A 1 101 ? 21.960 -17.316 47.116 1.00 67.44 101 ALA A N 1
ATOM 750 C CA . ALA A 1 101 ? 21.117 -17.861 46.051 1.00 67.44 101 ALA A CA 1
ATOM 751 C C . ALA A 1 101 ? 21.863 -17.931 44.706 1.00 67.44 101 ALA A C 1
ATOM 753 O O . ALA A 1 101 ? 21.885 -18.982 44.063 1.00 67.44 101 ALA A O 1
ATOM 754 N N . LEU A 1 102 ? 22.572 -16.859 44.336 1.00 68.12 102 LEU A N 1
ATOM 755 C CA . LEU A 1 102 ? 23.382 -16.813 43.112 1.00 68.12 102 LEU A CA 1
ATOM 756 C C . LEU A 1 102 ? 24.543 -17.819 43.146 1.00 68.12 102 LEU A C 1
ATOM 758 O O . LEU A 1 102 ? 24.815 -18.492 42.152 1.00 68.12 102 LEU A O 1
ATOM 762 N N . LYS A 1 103 ? 25.188 -17.998 44.308 1.00 67.38 103 LYS A N 1
ATOM 763 C CA . LYS A 1 103 ? 26.264 -18.990 44.473 1.00 67.38 103 LYS A CA 1
ATOM 764 C C . LYS A 1 103 ? 25.756 -20.436 44.380 1.00 67.38 103 LYS A C 1
ATOM 766 O O . LYS A 1 103 ? 26.490 -21.296 43.903 1.00 67.38 103 LYS A O 1
ATOM 771 N N . LYS A 1 104 ? 24.512 -20.713 44.796 1.00 62.72 104 LYS A N 1
ATOM 772 C CA . LYS A 1 104 ? 23.876 -22.033 44.623 1.00 62.72 104 LYS A CA 1
ATOM 773 C C . LYS A 1 104 ? 23.499 -22.321 43.167 1.00 62.72 104 LYS A C 1
ATOM 775 O O . LYS A 1 104 ? 23.639 -23.462 42.740 1.00 62.72 104 LYS A O 1
ATOM 780 N N . GLY A 1 105 ? 23.070 -21.309 42.409 1.00 58.72 105 GLY A N 1
ATOM 781 C CA . GLY A 1 105 ? 22.725 -21.454 40.988 1.00 58.72 105 GLY A CA 1
ATOM 782 C C . GLY A 1 105 ? 23.921 -21.798 40.091 1.00 58.72 105 GLY A C 1
ATOM 783 O O . GLY A 1 105 ? 23.760 -22.509 39.104 1.00 58.72 105 GLY A O 1
ATOM 784 N N . LEU A 1 106 ? 25.130 -21.369 40.470 1.00 52.91 106 LEU A N 1
ATOM 785 C CA . LEU A 1 106 ? 26.353 -21.564 39.681 1.00 52.91 106 LEU A CA 1
ATOM 786 C C . LEU A 1 106 ? 26.965 -22.978 39.790 1.00 52.91 106 LEU A C 1
ATOM 788 O O . LEU A 1 106 ? 27.866 -23.315 39.030 1.00 52.91 106 LEU A O 1
ATOM 792 N N . LEU A 1 107 ? 26.500 -23.806 40.732 1.00 53.41 107 LEU A N 1
ATOM 793 C CA . LEU A 1 107 ? 27.056 -25.142 41.007 1.00 53.41 107 LEU A CA 1
ATOM 794 C C . LEU A 1 107 ? 26.209 -26.290 40.433 1.00 53.41 107 LEU A C 1
ATOM 796 O O . LEU A 1 107 ? 26.542 -27.457 40.637 1.00 53.41 107 LEU A O 1
ATOM 800 N N . ASN A 1 108 ? 25.117 -25.994 39.724 1.00 49.00 108 ASN A N 1
ATOM 801 C CA . ASN A 1 108 ? 24.257 -27.027 39.153 1.00 49.00 108 ASN A CA 1
ATOM 802 C C . ASN A 1 108 ? 24.815 -27.506 37.801 1.00 49.00 108 ASN A C 1
ATOM 804 O O . ASN A 1 108 ? 24.415 -27.041 36.737 1.00 49.00 108 ASN A O 1
ATOM 808 N N . THR A 1 109 ? 25.756 -28.447 37.844 1.00 55.59 109 THR A N 1
ATOM 809 C CA . THR A 1 109 ? 26.316 -29.136 36.674 1.00 55.59 109 THR A CA 1
ATOM 810 C C . THR A 1 109 ? 25.342 -30.196 36.148 1.00 55.59 109 THR A C 1
ATOM 812 O O . THR A 1 109 ? 25.566 -31.398 36.279 1.00 55.59 109 THR A O 1
ATOM 815 N N . LYS A 1 110 ? 24.228 -29.775 35.539 1.00 54.97 110 LYS A N 1
ATOM 816 C CA . LYS A 1 110 ? 23.418 -30.673 34.700 1.00 54.97 110 LYS A CA 1
ATOM 817 C C . LYS A 1 110 ? 23.653 -30.339 33.223 1.00 54.97 110 LYS A C 1
ATOM 819 O O . LYS A 1 110 ? 23.537 -29.172 32.856 1.00 54.97 110 LYS A O 1
ATOM 824 N N . PRO A 1 111 ? 24.022 -31.322 32.383 1.00 48.72 111 PRO A N 1
ATOM 825 C CA . PRO A 1 111 ? 24.313 -31.082 30.975 1.00 48.72 111 PRO A CA 1
ATOM 826 C C . PRO A 1 111 ? 23.056 -30.618 30.226 1.00 48.72 111 PRO A C 1
ATOM 828 O O . PRO A 1 111 ? 21.966 -31.140 30.441 1.00 48.72 111 PRO A O 1
ATOM 831 N N . VAL A 1 112 ? 23.236 -29.638 29.338 1.00 56.44 112 VAL A N 1
ATOM 832 C CA . VAL A 1 112 ? 22.177 -28.953 28.569 1.00 56.44 112 VAL A CA 1
ATOM 833 C C . VAL A 1 112 ? 21.715 -29.740 27.331 1.00 56.44 112 VAL A C 1
ATOM 835 O O . VAL A 1 112 ? 20.791 -29.313 26.650 1.00 56.44 112 VAL A O 1
ATOM 838 N N . LEU A 1 113 ? 22.297 -30.904 27.022 1.00 45.78 113 LEU A N 1
ATOM 839 C CA . LEU A 1 113 ? 21.977 -31.635 25.790 1.00 45.78 113 LEU A CA 1
ATOM 840 C C . LEU A 1 113 ? 21.841 -33.149 26.025 1.00 45.78 113 LEU A C 1
ATOM 842 O O . LEU A 1 113 ? 22.684 -33.731 26.715 1.00 45.78 113 LEU A O 1
ATOM 846 N N . PRO A 1 114 ? 20.820 -33.813 25.445 1.00 45.03 114 PRO A N 1
ATOM 847 C CA . PRO A 1 114 ? 20.732 -35.269 25.446 1.00 45.03 114 PRO A CA 1
ATOM 848 C C . PRO A 1 114 ? 21.803 -35.885 24.517 1.00 45.03 114 PRO A C 1
ATOM 850 O O . PRO A 1 114 ? 22.222 -35.244 23.551 1.00 45.03 114 PRO A O 1
ATOM 853 N N . PRO A 1 115 ? 22.260 -37.129 24.766 1.00 48.44 115 PRO A N 1
ATOM 854 C CA . PRO A 1 115 ? 23.286 -37.758 23.943 1.00 48.44 115 PRO A CA 1
ATOM 855 C C . PRO A 1 115 ? 22.740 -38.165 22.568 1.00 48.44 115 PRO A C 1
ATOM 857 O O . PRO A 1 115 ? 21.699 -38.815 22.464 1.00 48.44 115 PRO A O 1
ATOM 860 N N . ILE A 1 116 ? 23.488 -37.832 21.513 1.00 42.41 116 ILE A N 1
ATOM 861 C CA . ILE A 1 116 ? 23.221 -38.255 20.133 1.00 42.41 116 ILE A CA 1
ATOM 862 C C . ILE A 1 116 ? 23.459 -39.768 20.033 1.00 42.41 116 ILE A C 1
ATOM 864 O O . ILE A 1 116 ? 24.601 -40.229 20.070 1.00 42.41 116 ILE A O 1
ATOM 868 N N . ARG A 1 117 ? 22.386 -40.551 19.886 1.00 41.62 117 ARG A N 1
ATOM 869 C CA . ARG A 1 117 ? 22.475 -41.963 19.491 1.00 41.62 117 ARG A CA 1
ATOM 870 C C . ARG A 1 117 ? 22.660 -42.033 17.975 1.00 41.62 117 ARG A C 1
ATOM 872 O O . ARG A 1 117 ? 21.774 -41.628 17.231 1.00 41.62 117 ARG A O 1
ATOM 879 N N . ARG A 1 118 ? 23.804 -42.544 17.514 1.00 40.88 118 ARG A N 1
ATOM 880 C CA . ARG A 1 118 ? 23.959 -43.035 16.138 1.00 40.88 118 ARG A CA 1
ATOM 881 C C . ARG A 1 118 ? 23.562 -44.506 16.119 1.00 40.88 118 ARG A C 1
ATOM 883 O O . ARG A 1 118 ? 24.255 -45.299 16.747 1.00 40.88 118 ARG A O 1
ATOM 890 N N . CYS A 1 119 ? 22.512 -44.849 15.383 1.00 32.41 119 CYS A N 1
ATOM 891 C CA . CYS A 1 119 ? 22.239 -46.220 14.967 1.00 32.41 119 CYS A CA 1
ATOM 892 C C . CYS A 1 119 ? 21.748 -46.206 13.518 1.00 32.41 119 CYS A C 1
ATOM 894 O O . CYS A 1 119 ? 20.822 -45.476 13.169 1.00 32.41 119 CYS A O 1
ATOM 896 N N . THR A 1 120 ? 22.443 -46.988 12.702 1.00 37.91 120 THR A N 1
ATOM 897 C CA . THR A 1 120 ? 21.980 -47.574 11.452 1.00 37.91 120 THR A CA 1
ATOM 898 C C . THR A 1 120 ? 20.836 -48.559 11.714 1.00 37.91 120 THR A C 1
ATOM 900 O O . THR A 1 120 ? 20.680 -49.043 12.834 1.00 37.91 120 THR A O 1
ATOM 903 N N . ASP A 1 121 ? 20.125 -48.870 10.631 1.00 31.58 121 ASP A N 1
ATOM 904 C CA . ASP A 1 121 ? 19.356 -50.092 10.365 1.00 31.58 121 ASP A CA 1
ATOM 905 C C . ASP A 1 121 ? 17.818 -50.028 10.368 1.00 31.58 121 ASP A C 1
ATOM 907 O O . ASP A 1 121 ? 17.158 -49.270 11.074 1.00 31.58 121 ASP A O 1
ATOM 911 N N . LEU A 1 122 ? 17.324 -50.827 9.423 1.00 39.09 122 LEU A N 1
ATOM 912 C CA . LEU A 1 122 ? 16.002 -51.013 8.836 1.00 39.09 122 LEU A CA 1
ATOM 913 C C . LEU A 1 122 ? 14.982 -51.600 9.832 1.00 39.09 122 LEU A C 1
ATOM 915 O O . LEU A 1 122 ? 15.350 -52.456 10.626 1.00 39.09 122 LEU A O 1
ATOM 919 N N . ASP A 1 123 ? 13.710 -51.182 9.760 1.00 33.31 123 ASP A N 1
ATOM 920 C CA . ASP A 1 123 ? 12.553 -52.017 9.356 1.00 33.31 123 ASP A CA 1
ATOM 921 C C . ASP A 1 123 ? 11.180 -51.512 9.865 1.00 33.31 123 ASP A C 1
ATOM 923 O O . ASP A 1 123 ? 10.994 -51.125 11.014 1.00 33.31 123 ASP A O 1
ATOM 927 N N . ASN A 1 124 ? 10.233 -51.546 8.922 1.00 34.78 124 ASN A N 1
ATOM 928 C CA . ASN A 1 124 ? 8.787 -51.818 8.957 1.00 34.78 124 ASN A CA 1
ATOM 929 C C . ASN A 1 124 ? 7.901 -51.662 10.222 1.00 34.78 124 ASN A C 1
ATOM 931 O O . ASN A 1 124 ? 8.051 -52.357 11.217 1.00 34.78 124 ASN A O 1
ATOM 935 N N . ASN A 1 125 ? 6.802 -50.927 9.977 1.00 35.91 125 ASN A N 1
ATOM 936 C CA . ASN A 1 125 ? 5.382 -51.288 10.176 1.00 35.91 125 ASN A CA 1
ATOM 937 C C . ASN A 1 125 ? 4.822 -51.559 11.595 1.00 35.91 125 ASN A C 1
ATOM 939 O O . ASN A 1 125 ? 5.122 -52.570 12.217 1.00 35.91 125 ASN A O 1
ATOM 943 N N . ASP A 1 126 ? 3.861 -50.719 12.004 1.00 33.72 126 ASP A N 1
ATOM 944 C CA . ASP A 1 126 ? 2.436 -51.037 12.267 1.00 33.72 126 ASP A CA 1
ATOM 945 C C . ASP A 1 126 ? 1.828 -50.245 13.453 1.00 33.72 126 ASP A C 1
ATOM 947 O O . ASP A 1 126 ? 2.501 -49.657 14.294 1.00 33.72 126 ASP A O 1
ATOM 951 N N . ASN A 1 127 ? 0.503 -50.187 13.418 1.00 35.31 127 ASN A N 1
ATOM 952 C CA . ASN A 1 127 ? -0.435 -49.175 13.868 1.00 35.31 127 ASN A CA 1
ATOM 953 C C . ASN A 1 127 ? -0.744 -49.041 15.372 1.00 35.31 127 ASN A C 1
ATOM 955 O O . ASN A 1 127 ? -0.746 -49.997 16.143 1.00 35.31 127 ASN A O 1
ATOM 959 N N . SER A 1 128 ? -1.315 -47.856 15.648 1.00 42.44 128 SER A N 1
ATOM 960 C CA . SER A 1 128 ? -2.342 -47.515 16.653 1.00 42.44 128 SER A CA 1
ATOM 961 C C . SER A 1 128 ? -1.913 -47.429 18.121 1.00 42.44 128 SER A C 1
ATOM 963 O O . SER A 1 128 ? -1.262 -48.323 18.620 1.00 42.44 128 SER A O 1
ATOM 965 N N . TYR A 1 129 ? -2.252 -46.317 18.795 1.00 36.09 129 TYR A N 1
ATOM 966 C CA . TYR A 1 129 ? -3.167 -46.201 19.953 1.00 36.09 129 TYR A CA 1
ATOM 967 C C . TYR A 1 129 ? -3.187 -44.735 20.450 1.00 36.09 129 TYR A C 1
ATOM 969 O O . TYR A 1 129 ? -2.152 -44.134 20.724 1.00 36.09 129 TYR A O 1
ATOM 977 N N . LYS A 1 130 ? -4.393 -44.162 20.574 1.00 45.12 130 LYS A N 1
ATOM 978 C CA . LYS A 1 130 ? -4.718 -42.952 21.362 1.00 45.12 130 LYS A CA 1
ATOM 979 C C . LYS A 1 130 ? -4.168 -43.053 22.796 1.00 45.12 130 LYS A C 1
ATOM 981 O O . LYS A 1 130 ? -4.347 -44.118 23.383 1.00 45.12 130 LYS A O 1
ATOM 986 N N . LYS A 1 131 ? -3.704 -41.940 23.394 1.00 36.56 131 LYS A N 1
ATOM 987 C CA . LYS A 1 131 ? -4.196 -41.367 24.678 1.00 36.56 131 LYS A CA 1
ATOM 988 C C . LYS A 1 131 ? -3.392 -40.128 25.115 1.00 36.56 131 LYS A C 1
ATOM 990 O O . LYS A 1 131 ? -2.185 -40.054 24.925 1.00 36.56 131 LYS A O 1
ATOM 995 N N . ASP A 1 132 ? -4.132 -39.192 25.696 1.00 44.56 132 ASP A N 1
ATOM 996 C CA . ASP A 1 132 ? -3.793 -37.862 26.210 1.00 44.56 132 ASP A CA 1
ATOM 997 C C . ASP A 1 132 ? -2.733 -37.839 27.324 1.00 44.56 132 ASP A C 1
ATOM 999 O O . ASP A 1 132 ? -2.650 -38.793 28.097 1.00 44.56 132 ASP A O 1
ATOM 1003 N N . SER A 1 133 ? -2.010 -36.710 27.457 1.00 36.88 133 SER A N 1
ATOM 1004 C CA . SER A 1 133 ? -1.568 -36.099 28.732 1.00 36.88 133 SER A CA 1
ATOM 1005 C C . SER A 1 133 ? -0.394 -35.128 28.526 1.00 36.88 133 SER A C 1
ATOM 1007 O O . SER A 1 133 ? 0.750 -35.566 28.422 1.00 36.88 133 SER A O 1
ATOM 1009 N N . TYR A 1 134 ? -0.647 -33.822 28.613 1.00 38.38 134 TYR A N 1
ATOM 1010 C CA . TYR A 1 134 ? 0.195 -32.927 29.418 1.00 38.38 134 TYR A CA 1
ATOM 1011 C C . TYR A 1 134 ? -0.604 -31.673 29.787 1.00 38.38 134 TYR A C 1
ATOM 1013 O O . TYR A 1 134 ? -0.597 -30.653 29.107 1.00 38.38 134 TYR A O 1
ATOM 1021 N N . ASP A 1 135 ? -1.323 -31.779 30.899 1.00 38.97 135 ASP A N 1
ATOM 1022 C CA . ASP A 1 135 ? -1.565 -30.615 31.737 1.00 38.97 135 ASP A CA 1
ATOM 1023 C C . ASP A 1 135 ? -0.233 -30.282 32.431 1.00 38.97 135 ASP A C 1
ATOM 1025 O O . ASP A 1 135 ? 0.483 -31.170 32.907 1.00 38.97 135 ASP A O 1
ATOM 1029 N N . SER A 1 136 ? 0.157 -29.016 32.430 1.00 44.06 136 SER A N 1
ATOM 1030 C CA . SER A 1 136 ? 1.274 -28.521 33.232 1.00 44.06 136 SER A CA 1
ATOM 1031 C C . SER A 1 136 ? 0.912 -27.136 33.728 1.00 44.06 136 SER A C 1
ATOM 1033 O O . SER A 1 136 ? 1.335 -26.110 33.202 1.00 44.06 136 SER A O 1
ATOM 1035 N N . SER A 1 137 ? 0.119 -27.142 34.794 1.00 44.00 137 SER A N 1
ATOM 1036 C CA . SER A 1 137 ? 0.051 -26.069 35.769 1.00 44.00 137 SER A CA 1
ATOM 1037 C C . SER A 1 137 ? 1.449 -25.821 36.354 1.00 44.00 137 SER A C 1
ATOM 1039 O O . SER A 1 137 ? 1.892 -26.529 37.260 1.00 44.00 137 SER A O 1
ATOM 1041 N N . SER A 1 138 ? 2.151 -24.807 35.855 1.00 38.62 138 SER A N 1
ATOM 1042 C CA . SER A 1 138 ? 3.265 -24.187 36.573 1.00 38.62 138 SER A CA 1
ATOM 1043 C C . SER A 1 138 ? 2.930 -22.722 36.807 1.00 38.62 138 SER A C 1
ATOM 1045 O O . SER A 1 138 ? 3.067 -21.873 35.927 1.00 38.62 138 SER A O 1
ATOM 1047 N N . SER A 1 139 ? 2.442 -22.463 38.014 1.00 47.62 139 SER A N 1
ATOM 1048 C CA . SER A 1 139 ? 2.273 -21.159 38.633 1.00 47.62 139 SER A CA 1
ATOM 1049 C C . SER A 1 139 ? 3.577 -20.361 38.565 1.00 47.62 139 SER A C 1
ATOM 1051 O O . SER A 1 139 ? 4.489 -20.569 39.360 1.00 47.62 139 SER A O 1
ATOM 1053 N N . ASN A 1 140 ? 3.649 -19.430 37.614 1.00 39.88 140 ASN A N 1
ATOM 1054 C CA . ASN A 1 140 ? 4.675 -18.395 37.561 1.00 39.88 140 ASN A CA 1
ATOM 1055 C C . ASN A 1 140 ? 3.983 -17.031 37.667 1.00 39.88 140 ASN A C 1
ATOM 1057 O O . ASN A 1 140 ? 3.646 -16.386 36.676 1.00 39.88 140 ASN A O 1
ATOM 1061 N N . GLU A 1 141 ? 3.769 -16.595 38.905 1.00 48.59 141 GLU A N 1
ATOM 1062 C CA . GLU A 1 141 ? 3.094 -15.349 39.302 1.00 48.59 141 GLU A CA 1
ATOM 1063 C C . GLU A 1 141 ? 3.936 -14.078 39.019 1.00 48.59 141 GLU A C 1
ATOM 1065 O O . GLU A 1 141 ? 3.800 -13.058 39.683 1.00 48.59 141 GLU A O 1
ATOM 1070 N N . PHE A 1 142 ? 4.834 -14.129 38.028 1.00 42.44 142 PHE A N 1
ATOM 1071 C CA . PHE A 1 142 ? 5.709 -13.010 37.647 1.00 42.44 142 PHE A CA 1
ATOM 1072 C C . PHE A 1 142 ? 5.876 -12.831 36.121 1.00 42.44 142 PHE A C 1
ATOM 1074 O O . PHE A 1 142 ? 6.526 -11.891 35.686 1.00 42.44 142 PHE A O 1
ATOM 1081 N N . GLY A 1 143 ? 5.266 -13.696 35.292 1.00 40.59 143 GLY A N 1
ATOM 1082 C CA . GLY A 1 143 ? 5.251 -13.576 33.818 1.00 40.59 143 GLY A CA 1
ATOM 1083 C C . GLY A 1 143 ? 3.923 -13.073 33.230 1.00 40.59 143 GLY A C 1
ATOM 1084 O O . GLY A 1 143 ? 3.768 -12.986 32.015 1.00 40.59 143 GLY A O 1
ATOM 1085 N N . ALA A 1 144 ? 2.943 -12.761 34.083 1.00 41.41 144 ALA A N 1
ATOM 1086 C CA . ALA A 1 144 ? 1.575 -12.457 33.665 1.00 41.41 144 ALA A CA 1
ATOM 1087 C C . ALA A 1 144 ? 1.373 -11.026 33.130 1.00 41.41 144 ALA A C 1
ATOM 1089 O O . ALA A 1 144 ? 0.341 -10.759 32.521 1.00 41.41 144 ALA A O 1
ATOM 1090 N N . LEU A 1 145 ? 2.324 -10.105 33.328 1.00 45.88 145 LEU A N 1
ATOM 1091 C CA . LEU A 1 145 ? 2.139 -8.715 32.896 1.00 45.88 145 LEU A CA 1
ATOM 1092 C C . LEU A 1 145 ? 2.501 -8.494 31.415 1.00 45.88 145 LEU A C 1
ATOM 1094 O O . LEU A 1 145 ? 1.764 -7.805 30.725 1.00 45.88 145 LEU A O 1
ATOM 1098 N N . GLU A 1 146 ? 3.553 -9.136 30.893 1.00 46.91 146 GLU A N 1
ATOM 1099 C CA . GLU A 1 146 ? 3.961 -8.984 29.479 1.00 46.91 146 GLU A CA 1
ATOM 1100 C C . GLU A 1 146 ? 3.094 -9.787 28.494 1.00 46.91 146 GLU A C 1
ATOM 1102 O O . GLU A 1 146 ? 2.961 -9.417 27.332 1.00 46.91 146 GLU A O 1
ATOM 1107 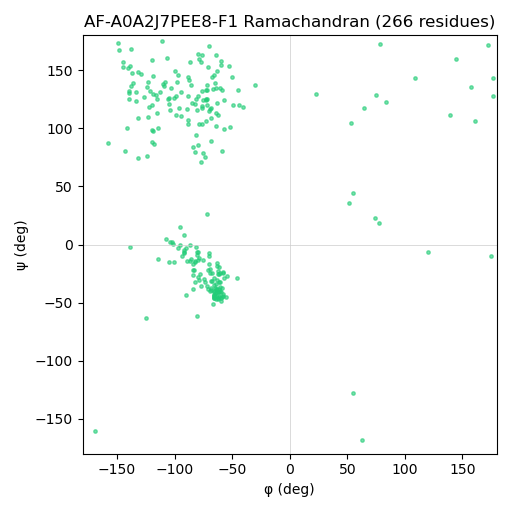N N . SER A 1 147 ? 2.456 -10.876 28.936 1.00 47.97 147 SER A N 1
ATOM 1108 C CA . SER A 1 147 ? 1.689 -11.753 28.033 1.00 47.97 147 SER A CA 1
ATOM 1109 C C . SER A 1 147 ? 0.266 -11.259 27.735 1.00 47.97 147 SER A C 1
ATOM 1111 O O . SER A 1 147 ? -0.379 -11.769 26.823 1.00 47.97 147 SER A O 1
ATOM 1113 N N . THR A 1 148 ? -0.263 -10.297 28.496 1.00 48.88 148 THR A N 1
ATOM 1114 C CA . THR A 1 148 ? -1.689 -9.927 28.401 1.00 48.88 148 THR A CA 1
ATOM 1115 C C . THR A 1 148 ? -2.010 -8.949 27.268 1.00 48.88 148 THR A C 1
ATOM 1117 O O . THR A 1 148 ? -3.143 -8.954 26.786 1.00 48.88 148 THR A O 1
ATOM 1120 N N . GLU A 1 149 ? -1.036 -8.183 26.766 1.00 49.59 149 GLU A N 1
ATOM 1121 C CA . GLU A 1 149 ? -1.234 -7.332 25.578 1.00 49.59 149 GLU A CA 1
ATOM 1122 C C . GLU A 1 149 ? -1.159 -8.117 24.261 1.00 49.59 149 GLU A C 1
ATOM 1124 O O . GLU A 1 149 ? -1.851 -7.778 23.302 1.00 49.59 149 GLU A O 1
ATOM 1129 N N . LEU A 1 150 ? -0.411 -9.226 24.234 1.00 54.66 150 LEU A N 1
ATOM 1130 C CA . LEU A 1 150 ? -0.294 -10.117 23.071 1.00 54.66 150 LEU A CA 1
ATOM 1131 C C . LEU A 1 150 ? -1.567 -10.923 22.772 1.00 54.66 150 LEU A C 1
ATOM 1133 O O . LEU A 1 150 ? -1.620 -11.613 21.761 1.00 54.66 150 LEU A O 1
ATOM 1137 N N . LEU A 1 151 ? -2.579 -10.864 23.641 1.00 62.31 151 LEU A N 1
ATOM 1138 C CA . LEU A 1 151 ? -3.807 -11.658 23.524 1.00 62.31 151 LEU A CA 1
ATOM 1139 C C . LEU A 1 151 ? -5.057 -10.804 23.282 1.00 62.31 151 LEU A C 1
ATOM 1141 O O . LEU A 1 151 ? -6.115 -11.351 22.959 1.00 62.31 151 LEU A O 1
ATOM 1145 N N . ARG A 1 152 ? -4.983 -9.476 23.448 1.00 79.31 152 ARG A N 1
ATOM 1146 C CA . ARG A 1 152 ? -6.170 -8.617 23.395 1.00 79.31 152 ARG A CA 1
ATOM 1147 C C . ARG A 1 152 ? -6.246 -7.848 22.084 1.00 79.31 152 ARG A C 1
ATOM 1149 O O . ARG A 1 152 ? -5.455 -6.948 21.823 1.00 79.31 152 ARG A O 1
ATOM 1156 N N . SER A 1 153 ? -7.278 -8.148 21.302 1.00 91.12 153 SER A N 1
ATOM 1157 C CA . SER A 1 153 ? -7.652 -7.322 20.157 1.00 91.12 153 SER A CA 1
ATOM 1158 C C . SER A 1 153 ? -8.264 -5.998 20.635 1.00 91.12 153 SER A C 1
ATOM 1160 O O . SER A 1 153 ? -9.232 -5.989 21.400 1.00 91.12 153 SER A O 1
ATOM 1162 N N . LYS A 1 154 ? -7.709 -4.876 20.177 1.00 93.56 154 LYS A N 1
ATOM 1163 C CA . LYS A 1 154 ? -8.210 -3.514 20.362 1.00 93.56 154 LYS A CA 1
ATOM 1164 C C . LYS A 1 154 ? -8.826 -3.027 19.050 1.00 93.56 154 LYS A C 1
ATOM 1166 O O . LYS A 1 154 ? -8.166 -3.025 18.016 1.00 93.56 154 LYS A O 1
ATOM 1171 N N . ARG A 1 155 ? -10.081 -2.584 19.103 1.00 95.69 155 ARG A N 1
ATOM 1172 C CA . ARG A 1 155 ? -10.756 -1.885 17.999 1.00 95.69 155 ARG A CA 1
ATOM 1173 C C . ARG A 1 155 ? -10.432 -0.395 18.086 1.00 95.69 155 ARG A C 1
ATOM 1175 O O . ARG A 1 155 ? -10.432 0.147 19.191 1.00 95.69 155 ARG A O 1
ATOM 1182 N N . LEU A 1 156 ? -10.138 0.235 16.955 1.00 95.31 156 LEU A N 1
ATOM 1183 C CA . LEU A 1 156 ? -9.826 1.662 16.869 1.00 95.31 156 LEU A CA 1
ATOM 1184 C C . LEU A 1 156 ? -10.971 2.386 16.160 1.00 95.31 156 LEU A C 1
ATOM 1186 O O . LEU A 1 156 ? -11.498 1.888 15.167 1.00 95.31 156 LEU A O 1
ATOM 1190 N N . GLU A 1 157 ? -11.353 3.558 16.662 1.00 94.00 157 GLU A N 1
ATOM 1191 C CA . GLU A 1 157 ? -12.375 4.382 16.005 1.00 94.00 157 GLU A CA 1
ATOM 1192 C C . GLU A 1 157 ? -11.796 5.218 14.864 1.00 94.00 157 GLU A C 1
ATOM 1194 O O . GLU A 1 157 ? -12.494 5.480 13.887 1.00 94.00 157 GLU A O 1
ATOM 1199 N N . GLY A 1 158 ? -10.537 5.636 14.989 1.00 95.44 158 GLY A N 1
ATOM 1200 C CA . GLY A 1 158 ? -9.807 6.378 13.972 1.00 95.44 158 GLY A CA 1
ATOM 1201 C C . GLY A 1 158 ? -8.338 5.984 13.964 1.00 95.44 158 GLY A C 1
ATOM 1202 O O . GLY A 1 158 ? -7.804 5.451 14.941 1.00 95.44 158 GLY A O 1
ATOM 1203 N N . LEU A 1 159 ? -7.690 6.209 12.828 1.00 97.19 159 LEU A N 1
ATOM 1204 C CA . LEU A 1 159 ? -6.376 5.651 12.551 1.00 97.19 159 LEU A CA 1
ATOM 1205 C C . LEU A 1 159 ? -5.478 6.666 11.857 1.00 97.19 159 LEU A C 1
ATOM 1207 O O . LEU A 1 159 ? -5.843 7.233 10.830 1.00 97.19 159 LEU A O 1
ATOM 1211 N N . HIS A 1 160 ? -4.261 6.831 12.366 1.00 97.62 160 HIS A N 1
ATOM 1212 C CA . HIS A 1 160 ? -3.211 7.570 11.675 1.00 97.62 160 HIS A CA 1
ATOM 1213 C C . HIS A 1 160 ? -1.997 6.686 11.460 1.00 97.62 160 HIS A C 1
ATOM 1215 O O . HIS A 1 160 ? -1.387 6.209 12.413 1.00 97.62 160 HIS A O 1
ATOM 1221 N N . LEU A 1 161 ? -1.656 6.462 10.196 1.00 98.12 161 LEU A N 1
ATOM 1222 C CA . LEU A 1 161 ? -0.456 5.740 9.802 1.00 98.12 161 LEU A CA 1
ATOM 1223 C C . LEU A 1 161 ? 0.650 6.729 9.452 1.00 98.12 161 LEU A C 1
ATOM 1225 O O . LEU A 1 161 ? 0.406 7.736 8.787 1.00 98.12 161 LEU A O 1
ATOM 1229 N N . THR A 1 162 ? 1.873 6.421 9.860 1.00 97.62 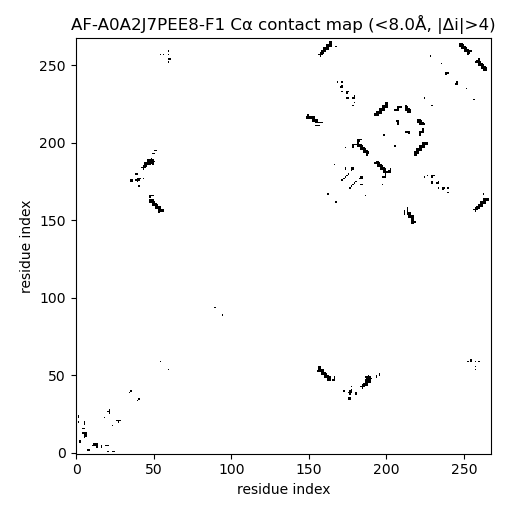162 THR A N 1
ATOM 1230 C CA . THR A 1 162 ? 3.063 7.187 9.487 1.00 97.62 162 THR A CA 1
ATOM 1231 C C . THR A 1 162 ? 4.055 6.276 8.781 1.00 97.62 162 THR A C 1
ATOM 1233 O O . THR A 1 162 ? 4.354 5.187 9.269 1.00 97.62 162 THR A O 1
ATOM 1236 N N . PHE A 1 163 ? 4.577 6.733 7.647 1.00 97.31 163 PHE A N 1
ATOM 1237 C CA . PHE A 1 163 ? 5.548 6.025 6.814 1.00 97.31 163 PHE A CA 1
ATOM 1238 C C . PHE A 1 163 ? 6.736 6.939 6.506 1.00 97.31 163 PHE A C 1
ATOM 1240 O O . PHE A 1 163 ? 6.554 8.146 6.346 1.00 97.31 163 PHE A O 1
ATOM 1247 N N . ASN A 1 164 ? 7.944 6.387 6.390 1.00 95.31 164 ASN A N 1
ATOM 1248 C CA . ASN A 1 164 ? 9.032 7.113 5.728 1.00 95.31 164 ASN A CA 1
ATOM 1249 C C . ASN A 1 164 ? 8.772 7.216 4.213 1.00 95.31 164 ASN A C 1
ATOM 1251 O O . ASN A 1 164 ? 7.862 6.572 3.686 1.00 95.31 164 ASN A O 1
ATOM 1255 N N . LEU A 1 165 ? 9.585 8.003 3.507 1.00 93.88 165 LEU A N 1
ATOM 1256 C CA . LEU A 1 165 ? 9.456 8.183 2.059 1.00 93.88 165 LEU A CA 1
ATOM 1257 C C . LEU A 1 165 ? 9.547 6.857 1.288 1.00 93.88 165 LEU A C 1
ATOM 1259 O O . LEU A 1 165 ? 8.708 6.605 0.432 1.00 93.88 165 LEU A O 1
ATOM 1263 N N . GLU A 1 166 ? 10.499 5.983 1.625 1.00 93.75 166 GLU A N 1
ATOM 1264 C CA . GLU A 1 166 ? 10.664 4.688 0.947 1.00 93.75 166 GLU A CA 1
ATOM 1265 C C . GLU A 1 166 ? 9.409 3.806 1.069 1.00 93.75 166 GLU A C 1
ATOM 1267 O O . GLU A 1 166 ? 8.919 3.277 0.072 1.00 93.75 166 GLU A O 1
ATOM 1272 N N . ALA A 1 167 ? 8.836 3.693 2.273 1.00 95.25 167 ALA A N 1
ATOM 1273 C CA . ALA A 1 167 ? 7.589 2.962 2.485 1.00 95.25 167 ALA A CA 1
ATOM 1274 C C . ALA A 1 167 ? 6.390 3.664 1.830 1.00 95.25 167 ALA A C 1
ATOM 1276 O O . ALA A 1 167 ? 5.519 3.002 1.265 1.00 95.25 167 ALA A O 1
ATOM 1277 N N . GLY A 1 168 ? 6.349 4.997 1.900 1.00 95.38 168 GLY A N 1
ATOM 1278 C CA . GLY A 1 168 ? 5.301 5.831 1.319 1.00 95.38 168 GLY A CA 1
ATOM 1279 C C . GLY A 1 168 ? 5.192 5.666 -0.196 1.00 95.38 168 GLY A C 1
ATOM 1280 O O . GLY A 1 168 ? 4.089 5.502 -0.711 1.00 95.38 168 GLY A O 1
ATOM 1281 N N . SER A 1 169 ? 6.324 5.586 -0.897 1.00 95.00 169 SER A N 1
ATOM 1282 C CA . SER A 1 169 ? 6.381 5.352 -2.347 1.00 95.00 169 SER A CA 1
ATOM 1283 C C . SER A 1 169 ? 5.803 3.998 -2.780 1.00 95.00 169 SER A C 1
ATOM 1285 O O . SER A 1 169 ? 5.491 3.812 -3.953 1.00 95.00 169 SER A O 1
ATOM 1287 N N . LEU A 1 170 ? 5.616 3.049 -1.854 1.00 96.88 170 LEU A N 1
ATOM 1288 C CA . LEU A 1 170 ? 4.982 1.753 -2.122 1.00 96.88 170 LEU A CA 1
ATOM 1289 C C . LEU A 1 170 ? 3.466 1.751 -1.878 1.00 96.88 170 LEU A C 1
ATOM 1291 O O . LEU A 1 170 ? 2.804 0.767 -2.210 1.00 96.88 170 LEU A O 1
ATOM 1295 N N . LEU A 1 171 ? 2.890 2.827 -1.334 1.00 97.62 171 LEU A N 1
ATOM 1296 C CA . LEU A 1 171 ? 1.443 2.943 -1.130 1.00 97.62 171 LEU A CA 1
ATOM 1297 C C . LEU A 1 171 ? 0.632 2.806 -2.435 1.00 97.62 171 LEU A C 1
ATOM 1299 O O . LEU A 1 171 ? -0.347 2.052 -2.412 1.00 97.62 171 LEU A O 1
ATOM 1303 N N . PRO A 1 172 ? 1.024 3.412 -3.582 1.00 96.94 172 PRO A N 1
ATOM 1304 C CA . PRO A 1 172 ? 0.352 3.163 -4.858 1.00 96.94 172 PRO A CA 1
ATOM 1305 C C . PRO A 1 172 ? 0.314 1.675 -5.222 1.00 96.94 172 PRO A C 1
ATOM 1307 O O . PRO A 1 172 ? -0.741 1.156 -5.581 1.00 96.94 172 PRO A O 1
ATOM 1310 N N . LEU A 1 173 ? 1.436 0.961 -5.072 1.00 97.56 173 LEU A N 1
ATOM 1311 C CA . LEU A 1 173 ? 1.534 -0.473 -5.364 1.00 97.56 173 LEU A CA 1
ATOM 1312 C C . LEU A 1 173 ? 0.670 -1.307 -4.409 1.00 97.56 173 LEU A C 1
ATOM 1314 O O . LEU A 1 173 ? -0.015 -2.235 -4.842 1.00 97.56 173 LEU A O 1
ATOM 1318 N N . ALA A 1 174 ? 0.698 -0.985 -3.114 1.00 98.31 174 ALA A N 1
ATOM 1319 C CA . ALA A 1 174 ? -0.089 -1.666 -2.096 1.00 98.31 174 ALA A CA 1
ATOM 1320 C C . ALA A 1 174 ? -1.595 -1.508 -2.354 1.00 98.31 174 ALA A C 1
ATOM 1322 O O . ALA A 1 174 ? -2.347 -2.473 -2.236 1.00 98.31 174 ALA A O 1
ATOM 1323 N N . VAL A 1 175 ? -2.049 -0.321 -2.760 1.00 98.12 175 VAL A N 1
ATOM 1324 C CA . VAL A 1 175 ? -3.470 -0.085 -3.038 1.00 98.12 175 VAL A CA 1
ATOM 1325 C C . VAL A 1 175 ? -3.859 -0.595 -4.426 1.00 98.12 175 VAL A C 1
ATOM 1327 O O . VAL A 1 175 ? -4.667 -1.521 -4.521 1.00 98.12 175 VAL A O 1
ATOM 1330 N N . ARG A 1 176 ? -3.267 -0.050 -5.499 1.00 97.00 176 ARG A N 1
ATOM 1331 C CA . ARG A 1 176 ? -3.629 -0.387 -6.888 1.00 97.00 176 ARG A CA 1
ATOM 1332 C C . ARG A 1 176 ? -3.287 -1.826 -7.232 1.00 97.00 176 ARG A C 1
ATOM 1334 O O . ARG A 1 176 ? -4.128 -2.515 -7.780 1.00 97.00 176 ARG A O 1
ATOM 1341 N N . GLY A 1 177 ? -2.095 -2.297 -6.872 1.00 97.56 177 GLY A N 1
ATOM 1342 C CA . GLY A 1 177 ? -1.628 -3.633 -7.238 1.00 97.56 177 GLY A CA 1
ATOM 1343 C C . GLY A 1 177 ? -2.102 -4.751 -6.305 1.00 97.56 177 GLY A C 1
ATOM 1344 O O . GLY A 1 177 ? -2.005 -5.921 -6.668 1.00 97.56 177 GLY A O 1
ATOM 1345 N N . ARG A 1 178 ? -2.578 -4.460 -5.088 1.00 98.44 178 ARG A N 1
ATOM 1346 C CA . ARG A 1 178 ? -2.950 -5.520 -4.126 1.00 98.44 178 ARG A CA 1
ATOM 1347 C C . ARG A 1 178 ? -4.374 -5.378 -3.633 1.00 98.44 178 ARG A C 1
ATOM 1349 O O . ARG A 1 178 ? -5.176 -6.265 -3.917 1.00 98.44 178 ARG A O 1
ATOM 1356 N N . VAL A 1 179 ? -4.694 -4.293 -2.933 1.00 98.31 179 VAL A N 1
ATOM 1357 C CA . VAL A 1 179 ? -6.028 -4.112 -2.339 1.00 98.31 179 VAL A CA 1
ATOM 1358 C C . VAL A 1 179 ? -7.113 -4.125 -3.418 1.00 98.31 179 VAL A C 1
ATOM 1360 O O . VAL A 1 179 ? -8.042 -4.921 -3.320 1.00 98.31 179 VAL A O 1
ATOM 1363 N N . LYS A 1 180 ? -6.951 -3.363 -4.510 1.00 97.94 180 LYS A N 1
ATOM 1364 C CA . LYS A 1 180 ? -7.915 -3.359 -5.630 1.00 97.94 180 LYS A CA 1
ATOM 1365 C C . LYS A 1 180 ? -8.043 -4.709 -6.354 1.00 97.94 180 LYS A C 1
ATOM 1367 O O . LYS A 1 180 ? -9.045 -4.946 -7.016 1.00 97.94 180 LYS A O 1
ATOM 1372 N N . HIS A 1 181 ? -7.076 -5.616 -6.194 1.00 98.19 181 HIS A N 1
ATOM 1373 C CA . HIS A 1 181 ? -7.133 -6.993 -6.711 1.00 98.19 181 HIS A CA 1
ATOM 1374 C C . HIS A 1 181 ? -7.628 -8.008 -5.668 1.00 98.19 181 HIS A C 1
ATOM 1376 O O . HIS A 1 181 ? -7.431 -9.214 -5.836 1.00 98.19 181 HIS A O 1
ATOM 1382 N N . GLY A 1 182 ? -8.229 -7.549 -4.567 1.00 98.00 182 GLY A N 1
ATOM 1383 C CA . GLY A 1 182 ? -8.788 -8.426 -3.543 1.00 98.00 182 GLY A CA 1
ATOM 1384 C C . GLY A 1 182 ? -7.741 -9.120 -2.663 1.00 98.00 182 GLY A C 1
ATOM 1385 O O . GLY A 1 182 ? -8.007 -10.183 -2.098 1.00 98.00 182 GLY A O 1
ATOM 1386 N N . ARG A 1 183 ? -6.529 -8.557 -2.573 1.00 98.31 183 ARG A N 1
ATOM 1387 C CA . ARG A 1 183 ? -5.393 -9.103 -1.810 1.00 98.31 183 ARG A CA 1
ATOM 1388 C C . ARG A 1 183 ? -5.081 -8.223 -0.595 1.00 98.31 183 ARG A C 1
ATOM 1390 O O . ARG A 1 183 ? -5.654 -7.154 -0.410 1.00 98.31 183 ARG A O 1
ATOM 1397 N N . HIS A 1 184 ? -4.138 -8.671 0.231 1.00 98.44 184 HIS A N 1
ATOM 1398 C CA . HIS A 1 184 ? -3.585 -7.878 1.331 1.00 98.44 184 HIS A CA 1
ATOM 1399 C C . HIS A 1 184 ? -2.159 -7.402 1.025 1.00 98.44 184 HIS A C 1
ATOM 1401 O O . HIS A 1 184 ? -1.451 -7.982 0.183 1.00 98.44 184 HIS A O 1
ATOM 1407 N N . PHE A 1 185 ? -1.730 -6.375 1.756 1.00 98.75 185 PHE A N 1
ATOM 1408 C CA . PHE A 1 185 ? -0.352 -5.901 1.768 1.00 98.75 185 PHE A CA 1
ATOM 1409 C C . PHE A 1 185 ? 0.096 -5.532 3.183 1.00 98.75 185 PHE A C 1
ATOM 1411 O O . PHE A 1 185 ? -0.612 -4.808 3.884 1.00 98.75 185 PHE A O 1
ATOM 1418 N N . THR A 1 186 ? 1.273 -6.005 3.596 1.00 98.69 186 THR A N 1
ATOM 1419 C CA . THR A 1 186 ? 1.789 -5.804 4.958 1.00 98.69 186 THR A CA 1
ATOM 1420 C C . THR A 1 186 ? 3.063 -4.962 4.981 1.00 98.69 186 THR A C 1
ATOM 1422 O O . THR A 1 186 ? 4.071 -5.326 4.386 1.00 98.69 186 THR A O 1
ATOM 1425 N N . PHE A 1 187 ? 3.057 -3.885 5.758 1.00 98.62 187 PHE A N 1
ATOM 1426 C CA . PHE A 1 187 ? 4.255 -3.152 6.155 1.00 98.62 187 PHE A CA 1
ATOM 1427 C C . PHE A 1 187 ? 4.698 -3.636 7.534 1.00 98.62 187 PHE A C 1
ATOM 1429 O O . PHE A 1 187 ? 3.962 -3.497 8.511 1.00 98.62 187 PHE A O 1
ATOM 1436 N N . LYS A 1 188 ? 5.891 -4.219 7.628 1.00 98.06 188 LYS A N 1
ATOM 1437 C CA . LYS A 1 188 ? 6.496 -4.626 8.898 1.00 98.06 188 LYS A CA 1
ATOM 1438 C C . LYS A 1 188 ? 7.531 -3.592 9.316 1.00 98.06 188 LYS A C 1
ATOM 1440 O O . LYS A 1 188 ? 8.446 -3.306 8.550 1.00 98.06 188 LYS A O 1
ATOM 1445 N N . SER A 1 189 ? 7.415 -3.062 10.527 1.00 97.19 189 SER A N 1
ATOM 1446 C CA . SER A 1 189 ? 8.370 -2.085 11.034 1.00 97.19 189 SER A CA 1
ATOM 1447 C C . SER A 1 189 ? 9.761 -2.704 11.176 1.00 97.19 189 SER A C 1
ATOM 1449 O O . SER A 1 189 ? 9.909 -3.809 11.695 1.00 97.19 189 SER A O 1
ATOM 1451 N N . VAL A 1 190 ? 10.792 -1.989 10.730 1.00 95.94 190 VAL A N 1
ATOM 1452 C CA . VAL A 1 190 ? 12.200 -2.353 10.986 1.00 95.94 190 VAL A CA 1
ATOM 1453 C C . VAL A 1 190 ? 12.690 -1.893 12.361 1.00 95.94 190 VAL A C 1
ATOM 1455 O O . VAL A 1 190 ? 13.733 -2.349 12.818 1.00 95.94 190 VAL A O 1
ATOM 1458 N N . LEU A 1 191 ? 11.959 -0.983 13.014 1.00 92.12 191 LEU A N 1
ATOM 1459 C CA . LEU A 1 191 ? 12.343 -0.386 14.298 1.00 92.12 191 LEU A CA 1
ATOM 1460 C C . LEU A 1 191 ? 11.756 -1.129 15.508 1.00 92.12 191 LEU A C 1
ATOM 1462 O O . LEU A 1 191 ? 12.129 -0.837 16.640 1.00 92.12 191 LEU A O 1
ATOM 1466 N N . GLY A 1 192 ? 10.840 -2.070 15.283 1.00 91.06 192 GLY A N 1
ATOM 1467 C CA . GLY A 1 192 ? 10.144 -2.787 16.345 1.00 91.06 192 GLY A CA 1
ATOM 1468 C C . GLY A 1 192 ? 9.352 -3.981 15.823 1.00 91.06 192 GLY A C 1
ATOM 1469 O O . GLY A 1 192 ? 9.587 -4.480 14.727 1.00 91.06 192 GLY A O 1
ATOM 1470 N N . ASP A 1 193 ? 8.395 -4.437 16.621 1.00 92.00 193 ASP A N 1
ATOM 1471 C CA . ASP A 1 193 ? 7.498 -5.563 16.340 1.00 92.00 193 ASP A CA 1
ATOM 1472 C C . ASP A 1 193 ? 6.197 -5.156 15.623 1.00 92.00 193 ASP A C 1
ATOM 1474 O O . ASP A 1 193 ? 5.392 -6.010 15.250 1.00 92.00 193 ASP A O 1
ATOM 1478 N N . THR A 1 194 ? 6.002 -3.854 15.397 1.00 95.19 194 THR A N 1
ATOM 1479 C CA . THR A 1 194 ? 4.819 -3.298 14.733 1.00 95.19 194 THR A CA 1
ATOM 1480 C C . THR A 1 194 ? 4.659 -3.824 13.309 1.00 95.19 194 THR A C 1
ATOM 1482 O O . THR A 1 194 ? 5.602 -3.811 12.518 1.00 95.19 194 THR A O 1
ATOM 1485 N N . ALA A 1 195 ? 3.437 -4.209 12.944 1.00 97.62 195 ALA A N 1
ATOM 1486 C CA . ALA A 1 195 ? 3.070 -4.549 11.573 1.00 97.62 195 ALA A CA 1
ATOM 1487 C C . ALA A 1 195 ? 1.716 -3.933 11.210 1.00 97.62 195 ALA A C 1
ATOM 1489 O O . ALA A 1 195 ? 0.792 -3.962 12.012 1.00 97.62 195 ALA A O 1
ATOM 1490 N N . ILE A 1 196 ? 1.584 -3.407 9.995 1.00 98.56 196 ILE A N 1
ATOM 1491 C CA . ILE A 1 196 ? 0.355 -2.808 9.464 1.00 98.56 196 ILE A CA 1
ATOM 1492 C C . ILE A 1 196 ? -0.045 -3.599 8.225 1.00 98.56 196 ILE A C 1
ATOM 1494 O O . ILE A 1 196 ? 0.723 -3.681 7.273 1.00 98.56 196 ILE A O 1
ATOM 1498 N N . THR A 1 197 ? -1.228 -4.202 8.225 1.00 98.69 197 THR A N 1
ATOM 1499 C CA . THR A 1 197 ? -1.748 -4.977 7.092 1.00 98.69 197 THR A CA 1
ATOM 1500 C C . THR A 1 197 ? -2.990 -4.310 6.526 1.00 98.69 197 THR A C 1
ATOM 1502 O O . THR A 1 197 ? -4.026 -4.273 7.184 1.00 98.69 197 THR A O 1
ATOM 1505 N N . LEU A 1 198 ? -2.880 -3.806 5.300 1.00 98.75 198 LEU A N 1
ATOM 1506 C CA . LEU A 1 198 ? -4.015 -3.330 4.517 1.00 98.75 198 LEU A CA 1
ATOM 1507 C C . LEU A 1 198 ? -4.711 -4.547 3.907 1.00 98.75 198 LEU A C 1
ATOM 1509 O O . LEU A 1 198 ? -4.049 -5.375 3.272 1.00 98.75 198 LEU A O 1
ATOM 1513 N N . VAL A 1 199 ? -6.021 -4.672 4.103 1.00 98.56 199 VAL A N 1
ATOM 1514 C CA . VAL A 1 199 ? -6.806 -5.811 3.612 1.00 98.56 199 VAL A CA 1
ATOM 1515 C C . VAL A 1 199 ? -7.961 -5.341 2.739 1.00 98.56 199 VAL A C 1
ATOM 1517 O O . VAL A 1 199 ? -8.670 -4.396 3.081 1.00 98.56 199 VAL A O 1
ATOM 1520 N N . ALA A 1 200 ? -8.146 -6.018 1.609 1.00 98.44 200 ALA A N 1
ATOM 1521 C CA . ALA A 1 200 ? -9.335 -5.865 0.782 1.00 98.44 200 ALA A CA 1
ATOM 1522 C C . ALA A 1 200 ? -10.539 -6.611 1.394 1.00 98.44 200 ALA A C 1
ATOM 1524 O O . ALA A 1 200 ? -10.330 -7.600 2.107 1.00 98.44 200 ALA A O 1
ATOM 1525 N N . PRO A 1 201 ? -11.790 -6.236 1.060 1.00 97.75 201 PRO A N 1
ATOM 1526 C CA . PRO A 1 201 ? -12.995 -6.875 1.605 1.00 97.75 201 PRO A CA 1
ATOM 1527 C C . PRO A 1 201 ? -13.121 -8.372 1.293 1.00 97.75 201 PRO A C 1
ATOM 1529 O O . PRO A 1 201 ? -13.787 -9.110 2.012 1.00 97.75 201 PRO A O 1
ATOM 1532 N N . THR A 1 202 ? -12.479 -8.840 0.222 1.00 97.25 202 THR A N 1
ATOM 1533 C CA . THR A 1 202 ? -12.497 -10.247 -0.202 1.00 97.25 202 THR A CA 1
ATOM 1534 C C . THR A 1 202 ? -11.524 -11.134 0.577 1.00 97.25 202 THR A C 1
ATOM 1536 O O . THR A 1 202 ? -11.545 -12.354 0.410 1.00 97.25 202 THR A O 1
ATOM 1539 N N . VAL A 1 203 ? -10.641 -10.555 1.398 1.00 97.62 203 VAL A N 1
ATOM 1540 C CA . VAL A 1 203 ? -9.671 -11.318 2.191 1.00 97.62 203 VAL A CA 1
ATOM 1541 C C . VAL A 1 203 ? -10.386 -11.945 3.387 1.00 97.62 203 VAL A C 1
ATOM 1543 O O . VAL A 1 203 ? -10.899 -11.254 4.258 1.00 97.62 203 VAL A O 1
ATOM 1546 N N . THR A 1 204 ? -10.407 -13.275 3.450 1.00 96.12 204 THR A N 1
ATOM 1547 C CA . THR A 1 204 ? -11.040 -14.024 4.546 1.00 96.12 204 THR A CA 1
ATOM 1548 C C . THR A 1 204 ? -10.099 -14.230 5.734 1.00 96.12 204 THR A C 1
ATOM 1550 O O . THR A 1 204 ? -8.883 -14.295 5.558 1.00 96.12 204 THR A O 1
ATOM 1553 N N . GLY A 1 205 ? -10.658 -14.452 6.929 1.00 94.62 205 GLY A N 1
ATOM 1554 C CA . GLY A 1 205 ? -9.876 -14.750 8.139 1.00 94.62 205 GLY A CA 1
ATOM 1555 C C . GLY A 1 205 ? -9.223 -13.519 8.776 1.00 94.62 205 GLY A C 1
ATOM 1556 O O . GLY A 1 205 ? -8.275 -13.654 9.548 1.00 94.62 205 GLY A O 1
ATOM 1557 N N . THR A 1 206 ? -9.708 -12.326 8.436 1.00 96.50 206 THR A N 1
ATOM 1558 C CA . THR A 1 206 ? -9.287 -11.054 9.022 1.00 96.50 206 THR A CA 1
ATOM 1559 C C . THR A 1 206 ? -9.930 -10.831 10.390 1.00 96.50 206 THR A C 1
ATOM 1561 O O . THR A 1 206 ? -10.956 -11.421 10.726 1.00 96.50 206 THR A O 1
ATOM 1564 N N . LEU A 1 207 ? -9.318 -9.958 11.189 1.00 95.69 207 LEU A N 1
ATOM 1565 C CA . LEU A 1 207 ? -9.879 -9.472 12.454 1.00 95.69 207 LEU A CA 1
ATOM 1566 C C . LEU A 1 207 ? -10.802 -8.262 12.261 1.00 95.69 207 LEU A C 1
ATOM 1568 O O . LEU A 1 207 ? -11.503 -7.875 13.194 1.00 95.69 207 LEU A O 1
ATOM 1572 N N . VAL A 1 208 ? -10.738 -7.652 11.079 1.00 97.38 208 VAL A N 1
ATOM 1573 C CA . VAL A 1 208 ? -11.506 -6.474 10.683 1.00 97.38 208 VAL A CA 1
ATOM 1574 C C . VAL A 1 208 ? -12.748 -6.878 9.899 1.00 97.38 208 VAL A C 1
ATOM 1576 O O . VAL A 1 208 ? -12.720 -7.842 9.129 1.00 97.38 208 VAL A O 1
ATOM 1579 N N . ASP A 1 209 ? -13.805 -6.100 10.089 1.00 96.56 209 ASP A N 1
ATOM 1580 C CA . ASP A 1 209 ? -15.096 -6.192 9.411 1.00 96.56 209 ASP A CA 1
ATOM 1581 C C . ASP A 1 209 ? -15.580 -4.769 9.047 1.00 96.56 209 ASP A C 1
ATOM 1583 O O . ASP A 1 209 ? -14.955 -3.792 9.474 1.00 96.56 209 ASP A O 1
ATOM 1587 N N . PRO A 1 210 ? -16.626 -4.606 8.214 1.00 96.19 210 PRO A N 1
ATOM 1588 C CA . PRO A 1 210 ? -17.135 -3.283 7.844 1.00 96.19 210 PRO A CA 1
ATOM 1589 C C . PRO A 1 210 ? -17.550 -2.408 9.037 1.00 96.19 210 PRO A C 1
ATOM 1591 O O . PRO A 1 210 ? -17.464 -1.185 8.954 1.00 96.19 210 PRO A O 1
ATOM 1594 N N . GLU A 1 211 ? -17.973 -3.006 10.152 1.00 95.94 211 GLU A N 1
ATOM 1595 C CA . GLU A 1 211 ? -18.334 -2.295 11.379 1.00 95.94 211 GLU A CA 1
ATOM 1596 C C . GLU A 1 211 ? -17.102 -1.858 12.197 1.00 95.94 211 GLU A C 1
ATOM 1598 O O . GLU A 1 211 ? -17.134 -0.833 12.882 1.00 95.94 211 GLU A O 1
ATOM 1603 N N . HIS A 1 212 ? -16.008 -2.616 12.120 1.00 96.56 212 HIS A N 1
ATOM 1604 C CA . HIS A 1 212 ? -14.749 -2.400 12.831 1.00 96.56 212 HIS A CA 1
ATOM 1605 C C . HIS A 1 212 ? -13.565 -2.504 11.855 1.00 96.56 212 HIS A C 1
ATOM 1607 O O . HIS A 1 212 ? -12.806 -3.481 11.886 1.00 96.56 212 HIS A O 1
ATOM 1613 N N . PRO A 1 213 ? -13.360 -1.485 11.000 1.00 97.50 213 PRO A N 1
ATOM 1614 C CA . PRO A 1 213 ? -12.359 -1.548 9.939 1.00 97.50 213 PRO A CA 1
ATOM 1615 C C . PRO A 1 213 ? -10.917 -1.506 10.460 1.00 97.50 213 PRO A C 1
ATOM 1617 O O . PRO A 1 213 ? -9.997 -1.866 9.730 1.00 97.50 213 PRO A O 1
ATOM 1620 N N . TYR A 1 214 ? -10.695 -1.090 11.712 1.00 98.06 214 TYR A N 1
ATOM 1621 C CA . TYR A 1 214 ? -9.368 -0.927 12.308 1.00 98.06 214 TYR A CA 1
ATOM 1622 C C . TYR A 1 214 ? -9.250 -1.762 13.580 1.00 98.06 214 TYR A C 1
ATOM 1624 O O . TYR A 1 214 ? -9.859 -1.452 14.610 1.00 98.06 214 TYR A O 1
ATOM 1632 N N . VAL A 1 215 ? -8.450 -2.827 13.525 1.00 97.62 215 VAL A N 1
ATOM 1633 C CA . VAL A 1 215 ? -8.254 -3.736 14.660 1.00 97.62 215 VAL A CA 1
ATOM 1634 C C . VAL A 1 215 ? -6.775 -4.030 14.846 1.00 97.62 215 VAL A C 1
ATOM 1636 O O . VAL A 1 215 ? -6.109 -4.521 13.938 1.00 97.62 215 VAL A O 1
ATOM 1639 N N . ALA A 1 216 ? -6.268 -3.753 16.043 1.00 96.44 216 ALA A N 1
ATOM 1640 C CA . ALA A 1 216 ? -4.923 -4.106 16.470 1.00 96.44 216 ALA A CA 1
ATOM 1641 C C . ALA A 1 216 ? -4.964 -5.328 17.393 1.00 96.44 216 ALA A C 1
ATOM 1643 O O . ALA A 1 216 ? -5.779 -5.384 18.309 1.00 96.44 216 ALA A O 1
ATOM 1644 N N . HIS A 1 217 ? -4.081 -6.297 17.182 1.00 94.31 217 HIS A N 1
ATOM 1645 C CA . HIS A 1 217 ? -3.848 -7.427 18.076 1.00 94.31 217 HIS A CA 1
ATOM 1646 C C . HIS A 1 217 ? -2.389 -7.377 18.535 1.00 94.31 217 HIS A C 1
ATOM 1648 O O . HIS A 1 217 ? -1.476 -7.726 17.782 1.00 94.31 217 HIS A O 1
ATOM 1654 N N . GLY A 1 218 ? -2.164 -6.844 19.740 1.00 91.69 218 GLY A N 1
ATOM 1655 C CA . GLY A 1 218 ? -0.833 -6.408 20.161 1.00 91.69 218 GLY A CA 1
ATOM 1656 C C . GLY A 1 218 ? -0.237 -5.395 19.159 1.00 91.69 218 GLY A C 1
ATOM 1657 O O . GLY A 1 218 ? -0.914 -4.424 18.812 1.00 91.69 218 GLY A O 1
ATOM 1658 N N . PRO A 1 219 ? 0.992 -5.611 18.649 1.00 93.00 219 PRO A N 1
ATOM 1659 C CA . PRO A 1 219 ? 1.657 -4.700 17.711 1.00 93.00 219 PRO A CA 1
ATOM 1660 C C . PRO A 1 219 ? 1.182 -4.846 16.249 1.00 93.00 219 PRO A C 1
ATOM 1662 O O . PRO A 1 219 ? 1.584 -4.063 15.381 1.00 93.00 219 PRO A O 1
ATOM 1665 N N . TRP A 1 220 ? 0.341 -5.843 15.948 1.00 96.56 220 TRP A N 1
ATOM 1666 C CA . TRP A 1 220 ? -0.152 -6.112 14.598 1.00 96.56 220 TRP A CA 1
ATOM 1667 C C . TRP A 1 220 ? -1.503 -5.439 14.347 1.00 96.56 220 TRP A C 1
ATOM 1669 O O . TRP A 1 220 ? -2.527 -5.844 14.892 1.00 96.56 220 TRP A O 1
ATOM 1679 N N . LEU A 1 221 ? -1.508 -4.430 13.483 1.00 97.94 221 LEU A N 1
ATOM 1680 C CA . LEU A 1 221 ? -2.687 -3.718 13.011 1.00 97.94 221 LEU A CA 1
ATOM 1681 C C . LEU A 1 221 ? -3.192 -4.311 11.688 1.00 97.94 221 LEU A C 1
ATOM 1683 O O . LEU A 1 221 ? -2.430 -4.448 10.729 1.00 97.94 221 LEU A O 1
ATOM 1687 N N . GLN A 1 222 ? -4.493 -4.585 11.609 1.00 98.44 222 GLN A N 1
ATOM 1688 C CA . GLN A 1 222 ? -5.218 -4.821 10.362 1.00 98.44 222 GLN A CA 1
ATOM 1689 C C . GLN A 1 222 ? -6.136 -3.635 10.052 1.00 98.44 222 GLN A C 1
ATOM 1691 O O . GLN A 1 222 ? -6.769 -3.073 10.949 1.00 98.44 222 GLN A O 1
ATOM 1696 N N . VAL A 1 223 ? -6.186 -3.265 8.774 1.00 98.62 223 VAL A N 1
ATOM 1697 C CA . VAL A 1 223 ? -6.919 -2.106 8.254 1.00 98.62 223 VAL A CA 1
ATOM 1698 C C . VAL A 1 223 ? -7.737 -2.557 7.048 1.00 98.62 223 VAL A C 1
ATOM 1700 O O . VAL A 1 223 ? -7.168 -2.861 5.998 1.00 98.62 223 VAL A O 1
ATOM 1703 N N . LEU A 1 224 ? -9.058 -2.619 7.195 1.00 98.62 224 LEU A N 1
ATOM 1704 C CA . LEU A 1 224 ? -9.976 -2.871 6.090 1.00 98.62 224 LEU A CA 1
ATOM 1705 C C . LEU A 1 224 ? -10.042 -1.633 5.202 1.00 98.62 224 LEU A C 1
ATOM 1707 O O . LEU A 1 224 ? -10.352 -0.543 5.678 1.00 98.62 224 LEU A O 1
ATOM 1711 N N . ILE A 1 225 ? -9.775 -1.819 3.914 1.00 98.56 225 ILE A N 1
ATOM 1712 C CA . ILE A 1 225 ? -9.866 -0.769 2.903 1.00 98.56 225 ILE A CA 1
ATOM 1713 C C . ILE A 1 225 ? -10.999 -1.146 1.939 1.00 98.56 225 ILE A C 1
ATOM 1715 O O . ILE A 1 225 ? -10.790 -2.002 1.078 1.00 98.56 225 ILE A O 1
ATOM 1719 N N . PRO A 1 226 ? -12.200 -0.551 2.083 1.00 98.06 226 PRO A N 1
ATOM 1720 C CA . PRO A 1 226 ? -13.293 -0.720 1.127 1.00 98.06 226 PRO A CA 1
ATOM 1721 C C . PRO A 1 226 ? -12.910 -0.250 -0.281 1.00 98.06 226 PRO A C 1
ATOM 1723 O O . PRO A 1 226 ? -12.033 0.599 -0.435 1.00 98.06 226 PRO A O 1
ATOM 1726 N N . ASP A 1 227 ? -13.613 -0.739 -1.303 1.00 97.81 227 ASP A N 1
ATOM 1727 C CA . ASP A 1 227 ? -13.315 -0.416 -2.708 1.00 97.81 227 ASP A CA 1
ATOM 1728 C C . ASP A 1 227 ? -13.385 1.096 -3.003 1.00 97.81 227 ASP A C 1
ATOM 1730 O O . ASP A 1 227 ? -12.545 1.628 -3.729 1.00 97.81 227 ASP A O 1
ATOM 1734 N N . GLU A 1 228 ? -14.336 1.806 -2.386 1.00 97.75 228 GLU A N 1
ATOM 1735 C CA . GLU A 1 228 ? -14.461 3.269 -2.474 1.00 97.75 228 GLU A CA 1
ATOM 1736 C C . GLU A 1 228 ? -13.225 3.981 -1.898 1.00 97.75 228 GLU A C 1
ATOM 1738 O O . GLU A 1 228 ? -12.645 4.854 -2.547 1.00 97.75 228 GLU A O 1
ATOM 1743 N N . LEU A 1 229 ? -12.763 3.559 -0.715 1.00 98.12 229 LEU A N 1
ATOM 1744 C CA . LEU A 1 229 ? -11.556 4.109 -0.098 1.00 98.12 229 LEU A CA 1
ATOM 1745 C C . LEU A 1 229 ? -10.306 3.769 -0.916 1.00 98.12 229 LEU A C 1
ATOM 1747 O O . LEU A 1 229 ? -9.443 4.625 -1.089 1.00 98.12 229 LEU A O 1
ATOM 1751 N N . ALA A 1 230 ? -10.207 2.549 -1.452 1.00 98.12 230 ALA A N 1
ATOM 1752 C CA . ALA A 1 230 ? -9.091 2.137 -2.302 1.00 98.12 230 ALA A CA 1
ATOM 1753 C C . ALA A 1 230 ? -9.002 2.997 -3.572 1.00 98.12 230 ALA A C 1
ATOM 1755 O O . ALA A 1 230 ? -7.902 3.353 -4.008 1.00 98.12 230 ALA A O 1
ATOM 1756 N N . GLN A 1 231 ? -10.145 3.362 -4.158 1.00 97.88 231 GLN A N 1
ATOM 1757 C CA . GLN A 1 231 ? -10.198 4.267 -5.301 1.00 97.88 231 GLN A CA 1
ATOM 1758 C C . GLN A 1 231 ? -9.734 5.680 -4.914 1.00 97.88 231 GLN A C 1
ATOM 1760 O O . GLN A 1 231 ? -8.797 6.191 -5.526 1.00 97.88 231 GLN A O 1
ATOM 1765 N N . ALA A 1 232 ? -10.283 6.259 -3.841 1.00 97.88 232 ALA A N 1
ATOM 1766 C CA . ALA A 1 232 ? -9.885 7.585 -3.356 1.00 97.88 232 ALA A CA 1
ATOM 1767 C C . ALA A 1 232 ? -8.398 7.658 -2.948 1.00 97.88 232 ALA A C 1
ATOM 1769 O O . ALA A 1 232 ? -7.720 8.664 -3.176 1.00 97.88 232 ALA A O 1
ATOM 1770 N N . MET A 1 233 ? -7.865 6.585 -2.355 1.00 97.81 233 MET A N 1
ATOM 1771 C CA . MET A 1 233 ? -6.440 6.442 -2.051 1.00 97.81 233 MET A CA 1
ATOM 1772 C C . MET A 1 233 ? -5.590 6.416 -3.319 1.00 97.81 233 MET A C 1
ATOM 1774 O O . MET A 1 233 ? -4.569 7.094 -3.371 1.00 97.81 233 MET A O 1
ATOM 1778 N N . SER A 1 234 ? -6.013 5.664 -4.339 1.00 96.06 234 SER A N 1
ATOM 1779 C CA . SER A 1 234 ? -5.279 5.555 -5.606 1.00 96.06 234 SER A CA 1
ATOM 1780 C C . SER A 1 234 ? -5.098 6.921 -6.270 1.00 96.06 234 SER A C 1
ATOM 1782 O O . SER A 1 234 ? -3.985 7.247 -6.664 1.00 96.06 234 SER A O 1
ATOM 1784 N N . GLU A 1 235 ? -6.159 7.731 -6.311 1.00 96.25 235 GLU A N 1
ATOM 1785 C CA . GLU A 1 235 ? -6.135 9.101 -6.847 1.00 96.25 235 GLU A CA 1
ATOM 1786 C C . GLU A 1 235 ? -5.257 10.027 -5.994 1.00 96.25 235 GLU A C 1
ATOM 1788 O O . GLU A 1 235 ? -4.414 10.763 -6.501 1.00 96.25 235 GLU A O 1
ATOM 1793 N N . SER A 1 236 ? -5.386 9.947 -4.665 1.00 96.12 236 SER A N 1
ATOM 1794 C CA . SER A 1 236 ? -4.574 10.756 -3.744 1.00 96.12 236 SER A CA 1
ATOM 1795 C C . SER A 1 236 ? -3.073 10.472 -3.879 1.00 96.12 236 SER A C 1
ATOM 1797 O O . SER A 1 236 ? -2.247 11.362 -3.670 1.00 96.12 236 SER A O 1
ATOM 1799 N N . PHE A 1 237 ? -2.712 9.233 -4.215 1.00 95.75 237 PHE A N 1
ATOM 1800 C CA . PHE A 1 237 ? -1.334 8.766 -4.319 1.00 95.75 237 PHE A CA 1
ATOM 1801 C C . PHE A 1 237 ? -0.682 9.011 -5.685 1.00 95.75 237 PHE A C 1
ATOM 1803 O O . PHE A 1 237 ? 0.510 8.742 -5.824 1.00 95.75 237 PHE A O 1
ATOM 1810 N N . GLU A 1 238 ? -1.380 9.598 -6.660 1.00 92.50 238 GLU A N 1
ATOM 1811 C CA . GLU A 1 238 ? -0.778 9.989 -7.947 1.00 92.50 238 GLU A CA 1
ATOM 1812 C C . GLU A 1 238 ? 0.396 10.964 -7.786 1.00 92.50 238 GLU A C 1
ATOM 1814 O O . GLU A 1 238 ? 1.309 10.991 -8.609 1.00 92.50 238 GLU A O 1
ATOM 1819 N N . VAL A 1 239 ? 0.437 11.712 -6.678 1.00 92.12 239 VAL A N 1
ATOM 1820 C CA . VAL A 1 239 ? 1.557 12.603 -6.338 1.00 92.12 239 VAL A CA 1
ATOM 1821 C C . VAL A 1 239 ? 2.902 11.874 -6.232 1.00 92.12 239 VAL A C 1
ATOM 1823 O O . VAL A 1 239 ? 3.940 12.499 -6.416 1.00 92.12 239 VAL A O 1
ATOM 1826 N N . PHE A 1 240 ? 2.909 10.562 -5.963 1.00 90.19 240 PHE A N 1
ATOM 1827 C CA . PHE A 1 240 ? 4.141 9.769 -5.898 1.00 90.19 240 PHE A CA 1
ATOM 1828 C C . PHE A 1 240 ? 4.743 9.463 -7.274 1.00 90.19 240 PHE A C 1
ATOM 1830 O O . PHE A 1 240 ? 5.906 9.074 -7.340 1.00 90.19 240 PHE A O 1
ATOM 1837 N N . ASN A 1 241 ? 4.002 9.681 -8.366 1.00 86.44 241 ASN A N 1
ATOM 1838 C CA . ASN A 1 241 ? 4.534 9.526 -9.722 1.00 86.44 241 ASN A CA 1
ATOM 1839 C C . ASN A 1 241 ? 5.570 10.611 -10.063 1.00 86.44 241 ASN A C 1
ATOM 1841 O O . ASN A 1 241 ? 6.400 10.403 -10.942 1.00 86.44 241 ASN A O 1
ATOM 1845 N N . ASN A 1 242 ? 5.549 11.743 -9.345 1.00 86.44 242 ASN A N 1
ATOM 1846 C CA . ASN A 1 242 ? 6.475 12.862 -9.523 1.00 86.44 242 ASN A CA 1
ATOM 1847 C C . ASN A 1 242 ? 7.192 13.173 -8.195 1.00 86.44 242 ASN A C 1
ATOM 1849 O O . ASN A 1 242 ? 6.852 14.146 -7.517 1.00 86.44 242 ASN A O 1
ATOM 1853 N N . PRO A 1 243 ? 8.181 12.354 -7.787 1.00 77.81 243 PRO A N 1
ATOM 1854 C CA . PRO A 1 243 ? 8.831 12.494 -6.483 1.00 77.81 243 PRO A CA 1
ATOM 1855 C C . PRO A 1 243 ? 9.572 13.829 -6.300 1.00 77.81 243 PRO A C 1
ATOM 1857 O O . PRO A 1 243 ? 9.748 14.264 -5.166 1.00 77.81 243 PRO A O 1
ATOM 1860 N N . GLU A 1 244 ? 9.971 14.506 -7.383 1.00 79.56 244 GLU A N 1
ATOM 1861 C CA . GLU A 1 244 ? 10.673 15.800 -7.333 1.00 79.56 244 GLU A CA 1
ATOM 1862 C C . GLU A 1 244 ? 9.798 16.956 -6.814 1.00 79.56 244 GLU A C 1
ATOM 1864 O O . GLU A 1 244 ? 10.316 17.928 -6.267 1.00 79.56 244 GLU A O 1
ATOM 1869 N N . GLU A 1 245 ? 8.472 16.848 -6.937 1.00 81.69 245 GLU A N 1
ATOM 1870 C CA . GLU A 1 245 ? 7.519 17.874 -6.490 1.00 81.69 245 GLU A CA 1
ATOM 1871 C C . GLU A 1 245 ? 6.939 17.582 -5.094 1.00 81.69 245 GLU A C 1
ATOM 1873 O O . GLU A 1 245 ? 6.153 18.366 -4.547 1.00 81.69 245 GLU A O 1
ATOM 1878 N N . LEU A 1 246 ? 7.306 16.447 -4.488 1.00 87.81 246 LEU A N 1
ATOM 1879 C CA . LEU A 1 246 ? 6.720 15.992 -3.236 1.00 87.81 246 LEU A CA 1
ATOM 1880 C C . LEU A 1 246 ? 7.319 16.732 -2.030 1.00 87.81 246 LEU A C 1
ATOM 1882 O O . LEU A 1 246 ? 8.405 16.419 -1.551 1.00 87.81 246 LEU A O 1
ATOM 1886 N N . ILE A 1 247 ? 6.559 17.680 -1.481 1.00 91.31 247 ILE A N 1
ATOM 1887 C CA . ILE A 1 247 ? 6.925 18.385 -0.245 1.00 91.31 247 ILE A CA 1
ATOM 1888 C C . ILE A 1 247 ? 6.530 17.540 0.972 1.00 91.31 247 ILE A C 1
ATOM 1890 O O . ILE A 1 247 ? 5.350 17.233 1.171 1.00 91.31 247 ILE A O 1
ATOM 1894 N N . LEU A 1 248 ? 7.518 17.202 1.803 1.00 92.50 248 LEU A N 1
ATOM 1895 C CA . LEU A 1 248 ? 7.341 16.446 3.042 1.00 92.50 248 LEU A CA 1
ATOM 1896 C C . LEU A 1 248 ? 7.327 17.376 4.278 1.00 92.50 248 LEU A C 1
ATOM 1898 O O . LEU A 1 248 ? 7.988 18.415 4.272 1.00 92.50 248 LEU A O 1
ATOM 1902 N N . PRO A 1 249 ? 6.595 17.026 5.356 1.00 95.44 249 PRO A N 1
ATOM 1903 C CA . PRO A 1 249 ? 5.717 15.864 5.477 1.00 95.44 249 PRO A CA 1
ATOM 1904 C C . PRO A 1 249 ? 4.434 16.022 4.649 1.00 95.44 249 PRO A C 1
ATOM 1906 O O . PRO A 1 249 ? 3.794 17.074 4.660 1.00 95.44 249 PRO A O 1
ATOM 1909 N N . LYS A 1 250 ? 4.027 14.951 3.962 1.00 95.56 250 LYS A N 1
ATOM 1910 C CA . LYS A 1 250 ? 2.796 14.915 3.166 1.00 95.56 250 LYS A CA 1
ATOM 1911 C C . LYS A 1 250 ? 1.734 14.113 3.906 1.00 95.56 250 LYS A C 1
ATOM 1913 O O . LYS A 1 250 ? 1.937 12.933 4.173 1.00 95.56 250 LYS A O 1
ATOM 1918 N N . THR A 1 251 ? 0.595 14.737 4.200 1.00 96.12 251 THR A N 1
ATOM 1919 C CA . THR A 1 251 ? -0.533 14.085 4.881 1.00 96.12 251 THR A CA 1
ATOM 1920 C C . THR A 1 251 ? -1.728 13.948 3.945 1.00 96.12 251 THR A C 1
ATOM 1922 O O . THR A 1 251 ? -2.145 14.919 3.315 1.00 96.12 251 THR A O 1
ATOM 1925 N N . PHE A 1 252 ? -2.292 12.747 3.906 1.00 96.44 252 PHE A N 1
ATOM 1926 C CA . PHE A 1 252 ? -3.543 12.392 3.249 1.00 96.44 252 PHE A CA 1
ATOM 1927 C C . PHE A 1 252 ? -4.586 12.102 4.323 1.00 96.44 252 PHE A C 1
ATOM 1929 O O . PHE A 1 252 ? -4.274 11.448 5.320 1.00 96.44 252 PHE A O 1
ATOM 1936 N N . VAL A 1 253 ? -5.807 12.600 4.144 1.00 96.25 253 VAL A N 1
ATOM 1937 C CA . VAL A 1 253 ? -6.885 12.461 5.129 1.00 96.25 253 VAL A CA 1
ATOM 1938 C C . VAL A 1 253 ? -8.156 12.027 4.415 1.00 96.25 253 VAL A C 1
ATOM 1940 O O . VAL A 1 253 ? -8.557 12.660 3.442 1.00 96.25 253 VAL A O 1
ATOM 1943 N N . TRP A 1 254 ? -8.807 10.993 4.944 1.00 96.38 254 TRP A N 1
ATOM 1944 C CA . TRP A 1 254 ? -10.128 10.523 4.527 1.00 96.38 254 TRP A CA 1
ATOM 1945 C C . TRP A 1 254 ? -11.081 10.626 5.727 1.00 96.38 254 TRP A C 1
ATOM 1947 O O . TRP A 1 254 ? -11.187 9.676 6.511 1.00 96.38 254 TRP A O 1
ATOM 1957 N N . PRO A 1 255 ? -11.743 11.786 5.923 1.00 94.06 255 PRO A N 1
ATOM 1958 C CA . PRO A 1 255 ? -12.548 12.057 7.116 1.00 94.06 255 PRO A CA 1
ATOM 1959 C C . PRO A 1 255 ? -13.711 11.084 7.301 1.00 94.06 255 PRO A C 1
ATOM 1961 O O . PRO A 1 255 ? -13.936 10.622 8.418 1.00 94.06 255 PRO A O 1
ATOM 1964 N N . ASP A 1 256 ? -14.383 10.711 6.209 1.00 94.12 256 ASP A N 1
ATOM 1965 C CA . ASP A 1 256 ? -15.509 9.765 6.227 1.00 94.12 256 ASP A CA 1
ATOM 1966 C C . ASP A 1 256 ? -15.090 8.381 6.741 1.00 94.12 256 ASP A C 1
ATOM 1968 O O . ASP A 1 256 ? -15.885 7.658 7.336 1.00 94.12 256 ASP A O 1
ATOM 1972 N N . HIS A 1 257 ? -13.803 8.058 6.596 1.00 95.38 257 HIS A N 1
ATOM 1973 C CA . HIS A 1 257 ? -13.190 6.827 7.079 1.00 95.38 257 HIS A CA 1
ATOM 1974 C C . HIS A 1 257 ? -12.396 7.032 8.378 1.00 95.38 257 HIS A C 1
ATOM 1976 O O . HIS A 1 257 ? -11.819 6.080 8.891 1.00 95.38 257 HIS A O 1
ATOM 1982 N N . LYS A 1 258 ? -12.344 8.248 8.944 1.00 95.81 258 LYS A N 1
ATOM 1983 C CA . LYS A 1 258 ? -11.569 8.577 10.159 1.00 95.81 258 LYS A CA 1
ATOM 1984 C C . LYS A 1 258 ? -10.101 8.137 10.066 1.00 95.81 258 LYS A C 1
ATOM 1986 O O . LYS A 1 258 ? -9.508 7.696 11.052 1.00 95.81 258 LYS A O 1
ATOM 1991 N N . MET A 1 259 ? -9.524 8.237 8.869 1.00 95.81 259 MET A N 1
ATOM 1992 C CA . MET A 1 259 ? -8.188 7.733 8.570 1.00 95.81 259 MET A CA 1
ATOM 1993 C C . MET A 1 259 ? -7.285 8.839 8.035 1.00 95.81 259 MET A C 1
ATOM 1995 O O . MET A 1 259 ? -7.698 9.654 7.210 1.00 95.81 259 MET A O 1
ATOM 1999 N N . ALA A 1 260 ? -6.030 8.829 8.471 1.00 97.38 260 ALA A N 1
ATOM 2000 C CA . ALA A 1 260 ? -4.971 9.652 7.914 1.00 97.38 260 ALA A CA 1
ATOM 2001 C C . ALA A 1 260 ? -3.718 8.821 7.631 1.00 97.38 260 ALA A C 1
ATOM 2003 O O . ALA A 1 260 ? -3.401 7.865 8.343 1.00 97.38 260 ALA A O 1
ATOM 2004 N N . ILE A 1 261 ? -2.978 9.214 6.601 1.00 97.94 261 ILE A N 1
ATOM 2005 C CA . ILE A 1 261 ? -1.647 8.693 6.296 1.00 97.94 261 ILE A CA 1
ATOM 2006 C C . ILE A 1 261 ? -0.701 9.880 6.168 1.00 97.94 261 ILE A C 1
ATOM 2008 O O . ILE A 1 261 ? -0.963 10.786 5.383 1.00 97.94 261 ILE A O 1
ATOM 2012 N N . THR A 1 262 ? 0.414 9.864 6.894 1.00 97.19 262 THR A N 1
ATOM 2013 C CA . THR A 1 262 ? 1.490 10.845 6.728 1.00 97.19 262 THR A CA 1
ATOM 2014 C C . THR A 1 262 ? 2.760 10.165 6.249 1.00 97.19 262 THR A C 1
ATOM 2016 O O . THR A 1 262 ? 3.231 9.203 6.854 1.00 97.19 262 THR A O 1
ATOM 2019 N N . VAL A 1 263 ? 3.340 10.702 5.181 1.00 96.94 263 VAL A N 1
ATOM 2020 C CA . VAL A 1 263 ? 4.682 10.357 4.720 1.00 96.94 263 VAL A CA 1
ATOM 2021 C C . VAL A 1 263 ? 5.656 11.421 5.207 1.00 96.94 263 VAL A C 1
ATOM 2023 O O . VAL A 1 263 ? 5.418 12.618 5.028 1.00 96.94 263 VAL A O 1
ATOM 2026 N N . VAL A 1 264 ? 6.732 10.984 5.855 1.00 95.56 264 VAL A N 1
ATOM 2027 C CA . VAL A 1 264 ? 7.776 11.840 6.430 1.00 95.56 264 VAL A CA 1
ATOM 2028 C C . VAL A 1 264 ? 9.134 11.545 5.801 1.00 95.56 264 VAL A C 1
ATOM 2030 O O . VAL A 1 264 ? 9.365 10.463 5.259 1.00 95.56 264 VAL A O 1
ATOM 2033 N N . GLU A 1 265 ? 10.050 12.504 5.902 1.00 91.12 265 GLU A N 1
ATOM 2034 C CA . GLU A 1 265 ? 11.461 12.264 5.601 1.00 91.12 265 GLU A CA 1
ATOM 2035 C C . GLU A 1 265 ? 12.052 11.239 6.567 1.00 91.12 265 GLU A C 1
ATOM 2037 O O . GLU A 1 265 ? 11.658 11.151 7.737 1.00 91.12 265 GLU A O 1
ATOM 20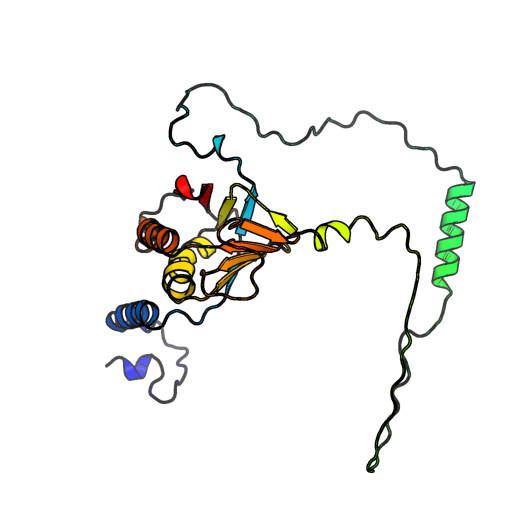42 N N . ASP A 1 266 ? 13.035 10.483 6.086 1.00 82.31 266 ASP A N 1
ATOM 2043 C CA . ASP A 1 266 ? 13.823 9.655 6.979 1.00 82.31 266 ASP A CA 1
ATOM 2044 C C . ASP A 1 266 ? 14.680 10.541 7.877 1.00 82.31 266 ASP A C 1
ATOM 2046 O O . ASP A 1 266 ? 15.563 11.267 7.419 1.00 82.31 266 ASP A O 1
ATOM 2050 N N . LYS A 1 267 ? 14.434 10.459 9.186 1.00 67.81 267 LYS A N 1
ATOM 2051 C CA . LYS A 1 267 ? 15.388 10.980 10.160 1.00 67.81 267 LYS A CA 1
ATOM 2052 C C . LYS A 1 267 ? 16.620 10.072 10.111 1.00 67.81 267 LYS A C 1
ATOM 2054 O O . LYS A 1 267 ? 16.500 8.863 10.353 1.00 67.81 267 LYS A O 1
ATOM 2059 N N . ILE A 1 268 ? 17.747 10.665 9.713 1.00 47.81 268 ILE A N 1
ATOM 2060 C CA . ILE A 1 268 ? 19.090 10.065 9.743 1.00 47.81 268 ILE A CA 1
ATOM 2061 C C . ILE A 1 268 ? 19.441 9.703 11.185 1.00 47.81 268 ILE A C 1
ATOM 2063 O O . ILE A 1 268 ? 19.210 10.558 12.072 1.00 47.81 268 ILE A O 1
#